Protein AF-A0A1V9X4F7-F1 (afdb_monomer)

Foldseek 3Di:
DDDDDDDDDDDDDDDDDDDPPDDDDDDDDPPDDDDPDPDPDPDDDDDDDDDDDDDPPDDPDCVVVVVVVPPDPDPDQADWDWDADQQQKIWTAHPVRDTQDIDHPPGGLDDDPDPLPQDDPVPRFGWGWDADSQQWIWIDRPPDIDTQDGQVRQCVHWRDDVVDIRHHHDDDDDWDADSNYRDTD

Structure (mmCIF, N/CA/C/O backbone):
data_AF-A0A1V9X4F7-F1
#
_entry.id   AF-A0A1V9X4F7-F1
#
loop_
_atom_site.group_PDB
_atom_site.id
_atom_site.type_symbol
_atom_site.label_atom_id
_atom_site.label_alt_id
_atom_site.label_comp_id
_atom_site.label_asym_id
_atom_site.label_entity_id
_atom_site.label_seq_id
_atom_site.pdbx_PDB_ins_code
_atom_site.Cartn_x
_atom_site.Cartn_y
_atom_site.Cartn_z
_atom_site.occupancy
_atom_site.B_iso_or_equiv
_atom_site.auth_seq_id
_atom_site.auth_comp_id
_atom_site.auth_asym_id
_atom_site.auth_atom_id
_atom_site.pdbx_PDB_model_num
ATOM 1 N N . MET A 1 1 ? 37.774 19.894 -75.675 1.00 35.19 1 MET A N 1
ATOM 2 C CA . MET A 1 1 ? 37.983 21.105 -74.857 1.00 35.19 1 MET A CA 1
ATOM 3 C C . MET A 1 1 ? 37.234 20.931 -73.545 1.00 35.19 1 MET A C 1
ATOM 5 O O . MET A 1 1 ? 36.228 20.233 -73.556 1.00 35.19 1 MET A O 1
ATOM 9 N N . PRO A 1 2 ? 37.823 21.415 -72.443 1.00 45.19 2 PRO A N 1
ATOM 10 C CA . PRO A 1 2 ? 37.664 20.925 -71.070 1.00 45.19 2 PRO A CA 1
ATOM 11 C C . PRO A 1 2 ? 36.417 21.565 -70.412 1.00 45.19 2 PRO A C 1
ATOM 13 O O . PRO A 1 2 ? 35.824 22.453 -71.007 1.00 45.19 2 PRO A O 1
ATOM 16 N N . SER A 1 3 ? 35.914 21.151 -69.248 1.00 42.03 3 SER A N 1
ATOM 17 C CA . SER A 1 3 ? 36.620 21.293 -67.975 1.00 42.03 3 SER A CA 1
ATOM 18 C C . SER A 1 3 ? 35.934 20.561 -66.814 1.00 42.03 3 SER A C 1
ATOM 20 O O . SER A 1 3 ? 34.725 20.676 -66.650 1.00 42.03 3 SER A O 1
ATOM 22 N N . SER A 1 4 ? 36.776 19.877 -66.021 1.00 49.09 4 SER A N 1
ATOM 23 C CA . SER A 1 4 ? 36.827 19.840 -64.542 1.00 49.09 4 SER A CA 1
ATOM 24 C C . SER A 1 4 ? 35.500 19.694 -63.786 1.00 49.09 4 SER A C 1
ATOM 26 O O . SER A 1 4 ? 34.656 20.574 -63.844 1.00 49.09 4 SER A O 1
ATOM 28 N N . GLY A 1 5 ? 35.275 18.681 -62.961 1.00 36.34 5 GLY A N 1
ATOM 29 C CA . GLY A 1 5 ? 36.208 18.002 -62.064 1.00 36.34 5 GLY A CA 1
ATOM 30 C C . GLY A 1 5 ? 35.504 17.855 -60.699 1.00 36.34 5 GLY A C 1
ATOM 31 O O . GLY A 1 5 ? 34.639 18.673 -60.391 1.00 36.34 5 GLY A O 1
ATOM 32 N N . PRO A 1 6 ? 35.796 16.804 -59.919 1.00 57.75 6 PRO A N 1
ATOM 33 C CA . PRO A 1 6 ? 35.017 16.391 -58.751 1.00 57.75 6 PRO A CA 1
ATOM 34 C C . PRO A 1 6 ? 35.552 17.004 -57.446 1.00 57.75 6 PRO A C 1
ATOM 36 O O . PRO A 1 6 ? 36.708 17.414 -57.384 1.00 57.75 6 PRO A O 1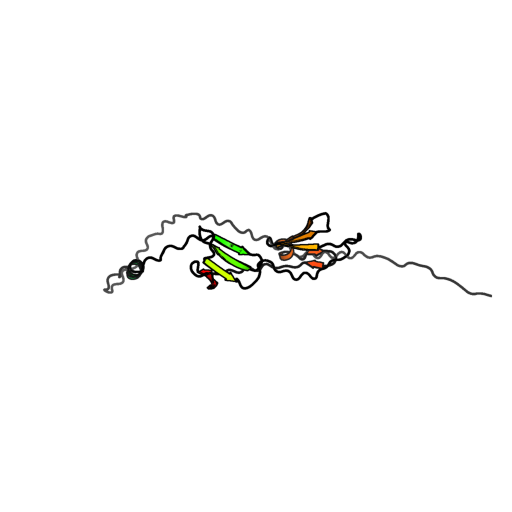
ATOM 39 N N . SER A 1 7 ? 34.769 16.954 -56.367 1.00 39.72 7 SER A N 1
ATOM 40 C CA . SER A 1 7 ? 35.314 17.046 -55.006 1.00 39.72 7 SER A CA 1
ATOM 41 C C . SER A 1 7 ? 34.598 16.074 -54.071 1.00 39.72 7 SER A C 1
ATOM 43 O O . SER A 1 7 ? 33.392 16.155 -53.847 1.00 39.72 7 SER A O 1
ATOM 45 N N . HIS A 1 8 ? 35.400 15.118 -53.614 1.00 41.00 8 HIS A N 1
ATOM 46 C CA . HIS A 1 8 ? 35.145 14.073 -52.631 1.00 41.00 8 HIS A CA 1
ATOM 47 C C . HIS A 1 8 ? 35.401 14.647 -51.203 1.00 41.00 8 HIS A C 1
ATOM 49 O O . HIS A 1 8 ? 35.270 15.857 -51.041 1.00 41.00 8 HIS A O 1
ATOM 55 N N . PRO A 1 9 ? 35.694 13.831 -50.177 1.00 48.72 9 PRO A N 1
ATOM 56 C CA . PRO A 1 9 ? 34.943 13.655 -48.936 1.00 48.72 9 PRO A CA 1
ATOM 57 C C . PRO A 1 9 ? 35.568 14.373 -47.714 1.00 48.72 9 PRO A C 1
ATOM 59 O O . PRO A 1 9 ? 36.563 15.075 -47.843 1.00 48.72 9 PRO A O 1
ATOM 62 N N . ASP A 1 10 ? 34.984 14.093 -46.544 1.00 36.12 10 ASP A N 1
ATOM 63 C CA . ASP A 1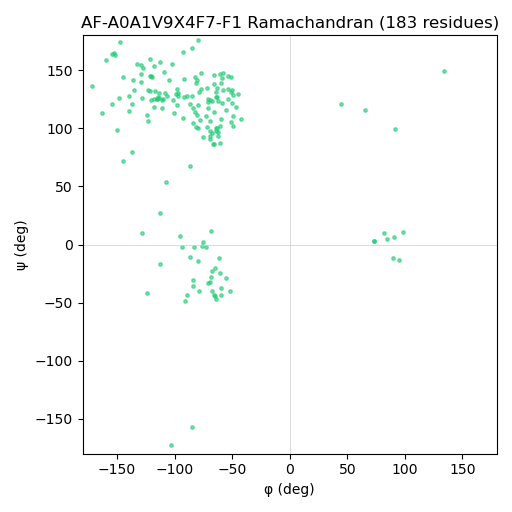 10 ? 35.544 14.216 -45.190 1.00 36.12 10 ASP A CA 1
ATOM 64 C C . ASP A 1 10 ? 35.894 15.615 -44.663 1.00 36.12 10 ASP A C 1
ATOM 66 O O . ASP A 1 10 ? 36.851 16.246 -45.086 1.00 36.12 10 ASP A O 1
ATOM 70 N N . ASP A 1 11 ? 35.184 16.017 -43.604 1.00 34.34 11 ASP A N 1
ATOM 71 C CA . ASP A 1 11 ? 35.812 16.749 -42.504 1.00 34.34 11 ASP A CA 1
ATOM 72 C C . ASP A 1 11 ? 35.080 16.465 -41.180 1.00 34.34 11 ASP A C 1
ATOM 74 O O . ASP A 1 11 ? 34.040 17.037 -40.850 1.00 34.34 11 ASP A O 1
ATOM 78 N N . VAL A 1 12 ? 35.656 15.534 -40.415 1.00 44.59 12 VAL A N 1
ATOM 79 C CA . VAL A 1 12 ? 35.668 15.565 -38.949 1.00 44.59 12 VAL A CA 1
ATOM 80 C C . VAL A 1 12 ? 37.115 15.858 -38.559 1.00 44.59 12 VAL A C 1
ATOM 82 O O . VAL A 1 12 ? 38.015 15.119 -38.954 1.00 44.59 12 VAL A O 1
ATOM 85 N N . PRO A 1 13 ? 37.348 16.903 -37.758 1.00 39.47 13 PRO A N 1
ATOM 86 C CA . PRO A 1 13 ? 37.976 16.702 -36.451 1.00 39.47 13 PRO A CA 1
ATOM 87 C C . PRO A 1 13 ? 37.222 17.530 -35.393 1.00 39.47 13 PRO A C 1
ATOM 89 O O . PRO A 1 13 ? 36.830 18.665 -35.621 1.00 39.47 13 PRO A O 1
ATOM 92 N N . GLY A 1 14 ? 36.863 16.992 -34.231 1.00 29.11 14 GLY A N 1
ATOM 93 C CA . GLY A 1 14 ? 37.803 16.517 -33.227 1.00 29.11 14 GLY A CA 1
ATOM 94 C C . GLY A 1 14 ? 38.110 17.662 -32.260 1.00 29.11 14 GLY A C 1
ATOM 95 O O . GLY A 1 14 ? 38.942 18.502 -32.567 1.00 29.11 14 GLY A O 1
ATOM 96 N N . ALA A 1 15 ? 37.465 17.683 -31.092 1.00 33.38 15 ALA A N 1
ATOM 97 C CA . ALA A 1 15 ? 38.010 18.328 -29.899 1.00 33.38 15 ALA A CA 1
ATOM 98 C C . ALA A 1 15 ? 37.273 17.839 -28.649 1.00 33.38 15 ALA A C 1
ATOM 100 O O . ALA A 1 15 ? 36.088 18.092 -28.442 1.00 33.38 15 ALA A O 1
ATOM 101 N N . PHE A 1 16 ? 38.032 17.119 -27.833 1.00 35.19 16 PHE A N 1
ATOM 102 C CA . PHE A 1 16 ? 37.765 16.851 -26.434 1.00 35.19 16 PHE A CA 1
ATOM 103 C C . PHE A 1 16 ? 37.476 18.158 -25.688 1.00 35.19 16 PHE A C 1
ATOM 105 O O . PHE A 1 16 ? 38.244 19.112 -25.776 1.00 35.19 16 PHE A O 1
ATOM 112 N N . GLY A 1 17 ? 36.394 18.159 -24.919 1.00 30.05 17 GLY A N 1
ATOM 113 C CA . GLY A 1 17 ? 36.066 19.186 -23.941 1.00 30.05 17 GLY A CA 1
ATOM 114 C C . GLY A 1 17 ? 35.559 18.500 -22.688 1.00 30.05 17 GLY A C 1
ATOM 115 O O . GLY A 1 17 ? 34.360 18.345 -22.490 1.00 30.05 17 GLY A O 1
ATOM 116 N N . SER A 1 18 ? 36.503 17.998 -21.902 1.00 39.00 18 SER A N 1
ATOM 117 C CA . SER A 1 18 ? 36.320 17.653 -20.501 1.00 39.00 18 SER A CA 1
ATOM 118 C C . SER A 1 18 ? 35.790 18.869 -19.746 1.00 39.00 18 SER A C 1
ATOM 120 O O . SER A 1 18 ? 36.506 19.857 -19.626 1.00 39.00 18 SER A O 1
ATOM 122 N N . ASP A 1 19 ? 34.580 18.775 -19.211 1.00 31.38 19 ASP A N 1
ATOM 123 C CA . ASP A 1 19 ? 34.175 19.586 -18.065 1.00 31.38 19 ASP A CA 1
ATOM 124 C C . ASP A 1 19 ? 33.245 18.744 -17.186 1.00 31.38 19 ASP A C 1
ATOM 126 O O . ASP A 1 19 ? 32.024 18.885 -17.136 1.00 31.38 19 ASP A O 1
ATOM 130 N N . VAL A 1 20 ? 33.880 17.776 -16.519 1.00 36.38 20 VAL A N 1
ATOM 131 C CA . VAL A 1 20 ? 33.402 17.251 -15.243 1.00 36.38 20 VAL A CA 1
ATOM 132 C C . VAL A 1 20 ? 33.624 18.384 -14.252 1.00 36.38 20 VAL A C 1
ATOM 134 O O . VAL A 1 20 ? 34.709 18.528 -13.696 1.00 36.38 20 VAL A O 1
ATOM 137 N N . GLN A 1 21 ? 32.622 19.243 -14.088 1.00 33.66 21 GLN A N 1
ATOM 138 C CA . GLN A 1 21 ? 32.609 20.148 -12.952 1.00 33.66 21 GLN A CA 1
ATOM 139 C C . GLN A 1 21 ? 32.111 19.366 -11.743 1.00 33.66 21 GLN A C 1
ATOM 141 O O . GLN A 1 21 ? 30.920 19.103 -11.575 1.00 33.66 21 GLN A O 1
ATOM 146 N N . ASP A 1 22 ? 33.100 18.961 -10.950 1.00 33.78 22 ASP A N 1
ATOM 147 C CA . ASP A 1 22 ? 32.999 18.521 -9.570 1.00 33.78 22 ASP A CA 1
ATOM 148 C C . ASP A 1 22 ? 32.050 19.435 -8.784 1.00 33.78 22 ASP A C 1
ATOM 150 O O . ASP A 1 22 ? 32.378 20.578 -8.456 1.00 33.78 22 ASP A O 1
ATOM 154 N N . LEU A 1 23 ? 30.866 18.920 -8.450 1.00 38.56 23 LEU A N 1
ATOM 155 C CA . LEU A 1 23 ? 30.045 19.504 -7.397 1.00 38.56 23 LEU A CA 1
ATOM 156 C C . LEU A 1 23 ? 30.386 18.802 -6.078 1.00 38.56 23 LEU A C 1
ATOM 158 O O . LEU A 1 23 ? 30.366 17.568 -6.022 1.00 38.56 23 LEU A O 1
ATOM 162 N N . PRO A 1 24 ? 30.721 19.559 -5.019 1.00 33.97 24 PRO A N 1
ATOM 163 C CA . PRO A 1 24 ? 31.234 18.991 -3.787 1.00 33.97 24 PRO A CA 1
ATOM 164 C C . PRO A 1 24 ? 30.191 18.099 -3.116 1.00 33.97 24 PRO A C 1
ATOM 166 O O . PRO A 1 24 ? 29.056 18.494 -2.849 1.00 33.97 24 PRO A O 1
ATOM 169 N N . PHE A 1 25 ? 30.645 16.881 -2.834 1.00 31.64 25 PHE A N 1
ATOM 170 C CA . PHE A 1 25 ? 30.014 15.872 -2.002 1.00 31.64 25 PHE A CA 1
ATOM 171 C C . PHE A 1 25 ? 29.635 16.501 -0.653 1.00 31.64 25 PHE A C 1
ATOM 173 O O . PHE A 1 25 ? 30.500 16.786 0.177 1.00 31.64 25 PHE A O 1
ATOM 180 N N . ALA A 1 26 ? 28.344 16.765 -0.448 1.00 33.59 26 ALA A N 1
ATOM 181 C CA . ALA A 1 26 ? 27.844 17.200 0.845 1.00 33.59 26 ALA A CA 1
ATOM 182 C C . ALA A 1 26 ? 27.912 16.019 1.820 1.00 33.59 26 ALA A C 1
ATOM 184 O O . ALA A 1 26 ? 27.392 14.930 1.576 1.00 33.59 26 ALA A O 1
ATOM 185 N N . GLU A 1 27 ? 28.629 16.273 2.901 1.00 32.03 27 GLU A N 1
ATOM 186 C CA . GLU A 1 27 ? 29.012 15.370 3.970 1.00 32.03 27 GLU A CA 1
ATOM 187 C C . GLU A 1 27 ? 27.827 14.579 4.547 1.00 32.03 27 GLU A C 1
ATOM 189 O O . GLU A 1 27 ? 26.767 15.121 4.873 1.00 32.03 27 GLU A O 1
ATOM 194 N N . ALA A 1 28 ? 28.033 13.270 4.698 1.00 30.17 28 ALA A N 1
ATOM 195 C CA . ALA A 1 28 ? 27.112 12.365 5.360 1.00 30.17 28 ALA A CA 1
ATOM 196 C C . ALA A 1 28 ? 26.891 12.812 6.811 1.00 30.17 28 ALA A C 1
ATOM 198 O O . ALA A 1 28 ? 27.753 12.638 7.675 1.00 30.17 28 ALA A O 1
ATOM 199 N N . THR A 1 29 ? 25.710 13.355 7.107 1.00 31.78 29 THR A N 1
ATOM 200 C CA . THR A 1 29 ? 25.319 13.620 8.490 1.00 31.78 29 THR A CA 1
ATOM 201 C C . THR A 1 29 ? 25.030 12.283 9.163 1.00 31.78 29 THR A C 1
ATOM 203 O O . THR A 1 29 ? 23.997 11.647 8.967 1.00 31.78 29 THR A O 1
ATOM 206 N N . LYS A 1 30 ? 26.015 11.836 9.937 1.00 31.80 30 LYS A N 1
ATOM 207 C CA . LYS A 1 30 ? 25.976 10.708 10.861 1.00 31.80 30 LYS A CA 1
ATOM 208 C C . LYS A 1 30 ? 24.730 10.818 11.748 1.00 31.80 30 LYS A C 1
ATOM 210 O O . LYS A 1 30 ? 24.718 11.599 12.696 1.00 31.80 30 LYS A O 1
ATOM 215 N N . TYR A 1 31 ? 23.687 10.039 11.457 1.00 30.22 31 TYR A N 1
ATOM 216 C CA . TYR A 1 31 ? 22.567 9.868 12.382 1.00 30.22 31 TYR A CA 1
ATOM 217 C C . TYR A 1 31 ? 23.092 9.075 13.582 1.00 30.22 31 TYR A C 1
ATOM 219 O O . TYR A 1 31 ? 23.296 7.861 13.529 1.00 30.22 31 TYR A O 1
ATOM 227 N N . GLY A 1 32 ? 23.438 9.812 14.635 1.00 31.55 32 GLY A N 1
ATOM 228 C CA . GLY A 1 32 ? 23.905 9.265 15.893 1.00 31.55 32 GLY A CA 1
ATOM 229 C C . GLY A 1 32 ? 22.820 8.401 16.519 1.00 31.55 32 GLY A C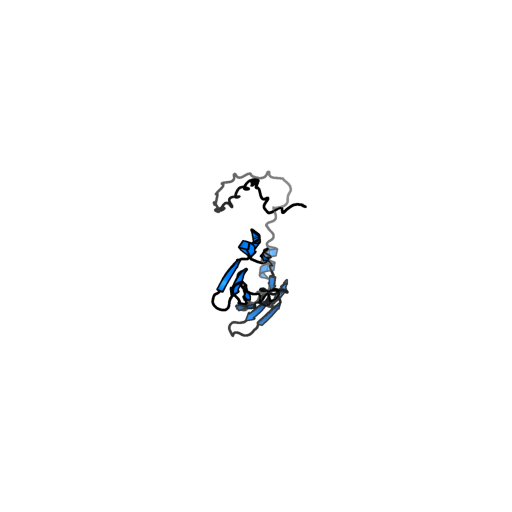 1
ATOM 230 O O . GLY A 1 32 ? 21.708 8.854 16.770 1.00 31.55 32 GLY A O 1
ATOM 231 N N . SER A 1 33 ? 23.173 7.147 16.783 1.00 34.50 33 SER A N 1
ATOM 232 C CA . SER A 1 33 ? 22.467 6.282 17.716 1.00 34.50 33 SER A CA 1
ATOM 233 C C . SER A 1 33 ? 22.519 6.925 19.103 1.00 34.50 33 SER A C 1
ATOM 235 O O . SER A 1 33 ? 23.551 6.883 19.776 1.00 34.50 33 SER A O 1
ATOM 237 N N . SER A 1 34 ? 21.429 7.563 19.525 1.00 33.34 34 SER A N 1
ATOM 238 C CA . SER A 1 34 ? 21.259 7.954 20.922 1.00 33.34 34 SER A CA 1
ATOM 239 C C . SER A 1 34 ? 20.919 6.706 21.730 1.00 33.34 34 SER A C 1
ATOM 241 O O . SER A 1 34 ? 19.761 6.317 21.870 1.00 33.34 34 SER A O 1
ATOM 243 N N . ARG A 1 35 ? 21.964 6.078 22.277 1.00 37.31 35 ARG A N 1
ATOM 244 C CA . ARG 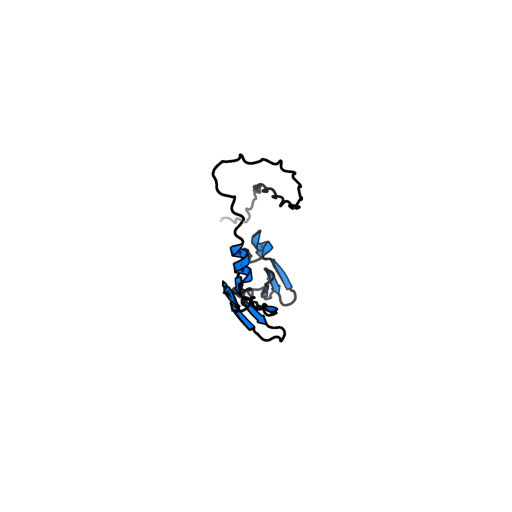A 1 35 ? 21.851 5.291 23.506 1.00 37.31 35 ARG A CA 1
ATOM 245 C C . ARG A 1 35 ? 21.222 6.186 24.576 1.00 37.31 35 ARG A C 1
ATOM 247 O O . ARG A 1 35 ? 21.720 7.276 24.840 1.00 37.31 35 ARG A O 1
ATOM 254 N N . MET A 1 36 ? 20.129 5.726 25.180 1.00 33.75 36 MET A N 1
ATOM 255 C CA . MET A 1 36 ? 19.651 6.274 26.447 1.00 33.75 36 MET A CA 1
ATOM 256 C C . MET A 1 36 ? 20.667 5.908 27.531 1.00 33.75 36 MET A C 1
ATOM 258 O O . MET A 1 36 ? 20.626 4.810 28.082 1.00 33.75 36 MET A O 1
ATOM 262 N N . ASP A 1 37 ? 21.584 6.827 27.817 1.00 36.19 37 ASP A N 1
ATOM 263 C CA . ASP A 1 37 ? 22.382 6.787 29.033 1.00 36.19 37 ASP A CA 1
ATOM 264 C C . ASP A 1 37 ? 21.533 7.354 30.180 1.00 36.19 37 ASP A C 1
ATOM 266 O O . ASP A 1 37 ? 21.207 8.542 30.225 1.00 36.19 37 ASP A O 1
ATOM 270 N N . LEU A 1 38 ? 21.147 6.484 31.115 1.00 40.22 38 LEU A N 1
ATOM 271 C CA . LEU A 1 38 ? 20.596 6.866 32.416 1.00 40.22 38 LEU A CA 1
ATOM 272 C C . LEU A 1 38 ? 21.701 7.552 33.230 1.00 40.22 38 LEU A C 1
ATOM 274 O O . LEU A 1 38 ? 22.413 6.920 34.009 1.00 40.22 38 LEU A O 1
ATOM 278 N N . GLN A 1 39 ? 21.857 8.861 33.049 1.00 35.41 39 GLN A N 1
ATOM 279 C CA . GLN A 1 39 ? 22.678 9.682 33.930 1.00 35.41 39 GLN A CA 1
ATOM 280 C C . GLN A 1 39 ? 21.881 10.047 35.183 1.00 35.41 39 GLN A C 1
ATOM 282 O O . GLN A 1 39 ? 21.046 10.947 35.197 1.00 35.41 39 GLN A O 1
ATOM 287 N N . SER A 1 40 ? 22.183 9.319 36.258 1.00 44.81 40 SER A N 1
ATOM 288 C CA . SER A 1 40 ? 21.900 9.708 37.636 1.00 44.81 40 SER A CA 1
ATOM 289 C C . SER A 1 40 ? 22.664 10.995 37.961 1.00 44.81 40 SER A C 1
ATOM 291 O O . SER A 1 40 ? 23.821 10.947 38.379 1.00 44.81 40 SER A O 1
ATOM 293 N N . SER A 1 41 ? 22.025 12.151 37.786 1.00 40.22 41 SER A N 1
ATOM 294 C CA . SER A 1 41 ? 22.497 13.407 38.358 1.00 40.22 41 SER A CA 1
ATOM 295 C C . SER A 1 41 ? 21.821 13.625 39.712 1.00 40.22 41 SER A C 1
ATOM 297 O O . SER A 1 41 ? 20.627 13.896 39.829 1.00 40.22 41 SER A O 1
ATOM 299 N N . ALA A 1 42 ? 22.618 13.480 40.770 1.00 47.12 42 ALA A N 1
ATOM 300 C CA . ALA A 1 42 ? 22.292 13.971 42.098 1.00 47.12 42 ALA A CA 1
ATOM 301 C C . ALA A 1 42 ? 22.244 15.509 42.040 1.00 47.12 42 ALA A C 1
ATOM 303 O O . ALA A 1 42 ? 23.246 16.190 42.250 1.00 47.12 42 ALA A O 1
ATOM 304 N N . GLY A 1 43 ? 21.081 16.048 41.671 1.00 34.47 43 GLY A N 1
ATOM 305 C CA . GLY A 1 43 ? 20.788 17.476 41.683 1.00 34.47 43 GLY A CA 1
ATOM 306 C C . GLY A 1 43 ? 20.658 17.972 43.118 1.00 34.47 43 GLY A C 1
ATOM 307 O O . GLY A 1 43 ? 19.893 17.421 43.912 1.00 34.47 43 GLY A O 1
ATOM 308 N N . SER A 1 44 ? 21.437 18.996 43.462 1.00 38.47 44 SER A N 1
ATOM 309 C CA . SER A 1 44 ? 21.450 19.599 44.788 1.00 38.47 44 SER A CA 1
ATOM 310 C C . SER A 1 44 ? 20.067 20.143 45.158 1.00 38.47 44 SER A C 1
ATOM 312 O O . SER A 1 44 ? 19.360 20.739 44.345 1.00 38.47 44 SER A O 1
ATOM 314 N N . ARG A 1 45 ? 19.670 19.932 46.418 1.00 38.91 45 ARG A N 1
ATOM 315 C CA . ARG A 1 45 ? 18.472 20.543 46.999 1.00 38.91 45 ARG A CA 1
ATOM 316 C C . ARG A 1 45 ? 18.647 22.060 47.013 1.00 38.91 45 ARG A C 1
ATOM 318 O O . ARG A 1 45 ? 19.276 22.597 47.920 1.00 38.91 45 ARG A O 1
ATOM 325 N N . GLN A 1 46 ? 18.055 22.748 46.047 1.00 44.06 46 GLN A N 1
ATOM 326 C CA . GLN A 1 46 ? 17.701 24.151 46.213 1.00 44.06 46 GLN A CA 1
ATOM 327 C C . GLN A 1 46 ? 16.352 24.201 46.932 1.00 44.06 46 GLN A C 1
ATOM 329 O O . GLN A 1 46 ? 15.310 23.875 46.369 1.00 44.06 46 GLN A O 1
ATOM 334 N N . THR A 1 47 ? 16.381 24.545 48.217 1.00 46.50 47 THR A N 1
ATOM 335 C CA . THR A 1 47 ? 15.180 24.915 48.969 1.00 46.50 47 THR A CA 1
ATOM 336 C C . THR A 1 47 ? 14.651 26.245 48.426 1.00 46.50 47 THR A C 1
ATOM 338 O O . THR A 1 47 ? 15.408 27.219 48.439 1.00 46.50 47 THR A O 1
ATOM 341 N N . PRO A 1 48 ? 13.391 26.331 47.965 1.00 45.19 48 PRO A N 1
ATOM 342 C CA . PRO A 1 48 ? 12.799 27.615 47.617 1.00 45.19 48 PRO A CA 1
ATOM 343 C C . PRO A 1 48 ? 12.650 28.484 48.880 1.00 45.19 48 PRO A C 1
ATOM 345 O O . PRO A 1 48 ? 12.408 27.945 49.966 1.00 45.19 48 PRO A O 1
ATOM 348 N N . PRO A 1 49 ? 12.805 29.817 48.776 1.00 40.97 49 PRO A N 1
ATOM 349 C CA . PRO A 1 49 ? 12.617 30.708 49.911 1.00 40.97 49 PRO A CA 1
ATOM 350 C C . PRO A 1 49 ? 11.164 30.646 50.395 1.00 40.97 49 PRO A C 1
ATOM 352 O O . PRO A 1 49 ? 10.225 30.688 49.601 1.00 40.97 49 PRO A O 1
ATOM 355 N N . LEU A 1 50 ? 10.994 30.546 51.715 1.00 47.06 50 LEU A N 1
ATOM 356 C CA . LEU A 1 50 ? 9.702 30.596 52.397 1.00 47.06 50 LEU A CA 1
ATOM 357 C C . LEU A 1 50 ? 9.050 31.965 52.159 1.00 47.06 50 LEU A C 1
ATOM 359 O O . LEU A 1 50 ? 9.340 32.935 52.859 1.00 47.06 50 LEU A O 1
ATOM 363 N N . SER A 1 51 ? 8.159 32.050 51.172 1.00 49.12 51 SER A N 1
ATOM 364 C CA . SER A 1 51 ? 7.246 33.178 51.034 1.00 49.12 51 SER A CA 1
ATOM 365 C C . SER A 1 51 ? 6.106 33.015 52.039 1.00 49.12 51 SER A C 1
ATOM 367 O O . SER A 1 51 ? 5.226 32.168 51.878 1.00 49.12 51 SER A O 1
ATOM 369 N N . ASN A 1 52 ? 6.135 33.836 53.087 1.00 50.69 52 ASN A N 1
ATOM 370 C CA . ASN A 1 52 ? 5.023 34.028 54.009 1.00 50.69 52 ASN A CA 1
ATOM 371 C C . ASN A 1 52 ? 3.828 34.647 53.270 1.00 50.69 52 ASN A C 1
ATOM 373 O O . ASN A 1 52 ? 3.754 35.857 53.080 1.00 50.69 52 ASN A O 1
ATOM 377 N N . SER A 1 53 ? 2.862 33.810 52.911 1.00 50.84 53 SER A N 1
ATOM 378 C CA . SER A 1 53 ? 1.460 34.195 52.760 1.00 50.84 53 SER A CA 1
ATOM 379 C C . SER A 1 53 ? 0.624 32.939 52.971 1.00 50.84 53 SER A C 1
ATOM 381 O O . SER A 1 53 ? 0.846 31.928 52.308 1.00 50.84 53 SER A O 1
ATOM 383 N N . GLY A 1 54 ? -0.267 32.981 53.959 1.00 54.72 54 GLY A N 1
ATOM 384 C CA . GLY A 1 54 ? -1.029 31.835 54.437 1.00 54.72 54 GLY A CA 1
ATOM 385 C C . GLY A 1 54 ? -1.978 31.271 53.384 1.00 54.72 54 GLY A C 1
ATOM 386 O O . GLY A 1 54 ? -3.103 31.732 53.248 1.00 54.72 54 GLY A O 1
ATOM 387 N N . ALA A 1 55 ? -1.535 30.225 52.700 1.00 57.56 55 ALA A N 1
ATOM 388 C CA . ALA A 1 55 ? -2.385 29.189 52.140 1.00 57.56 55 ALA A CA 1
ATOM 389 C C . ALA A 1 55 ? -1.570 27.887 52.170 1.00 57.56 55 ALA A C 1
ATOM 391 O O . ALA A 1 55 ? -0.433 27.885 51.689 1.00 57.56 55 ALA A O 1
ATOM 392 N N . PRO A 1 56 ? -2.075 26.791 52.766 1.00 60.22 56 PRO A N 1
ATOM 393 C CA . PRO A 1 56 ? -1.387 25.511 52.671 1.00 60.22 56 PRO A CA 1
ATOM 394 C C . PRO A 1 56 ? -1.237 25.158 51.189 1.00 60.22 56 PRO A C 1
ATOM 396 O O . PRO A 1 56 ? -2.199 25.291 50.430 1.00 60.22 56 PRO A O 1
ATOM 399 N N . ALA A 1 57 ? -0.035 24.741 50.780 1.00 67.62 5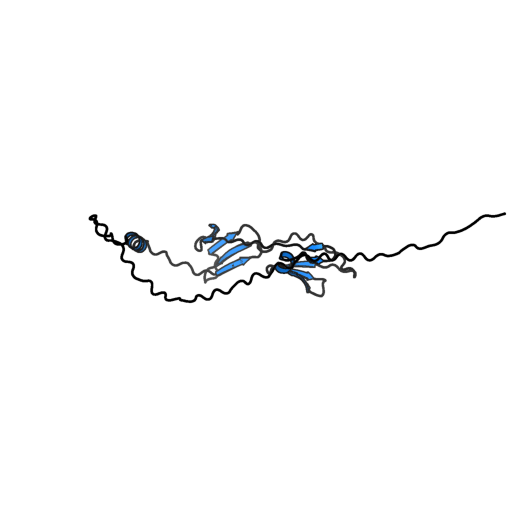7 ALA A N 1
ATOM 400 C CA . ALA A 1 57 ? 0.219 24.238 49.436 1.00 67.62 57 ALA A CA 1
ATOM 401 C C . ALA A 1 57 ? -0.846 23.182 49.106 1.00 67.62 57 ALA A C 1
ATOM 403 O O . ALA A 1 57 ? -0.894 22.127 49.742 1.00 67.62 57 ALA A O 1
ATOM 404 N N . GLN A 1 58 ? -1.756 23.505 48.184 1.00 68.62 58 GLN A N 1
ATOM 405 C CA . GLN A 1 58 ? -2.818 22.584 47.805 1.00 68.62 58 GLN A CA 1
ATOM 406 C C . GLN A 1 58 ? -2.178 21.352 47.174 1.00 68.62 58 GLN A C 1
ATOM 408 O O . GLN A 1 58 ? -1.353 21.451 46.264 1.00 68.62 58 GLN A O 1
ATOM 413 N N . LEU A 1 59 ? -2.547 20.188 47.708 1.00 70.38 59 LEU A N 1
ATOM 414 C CA . LEU A 1 59 ? -2.171 18.904 47.140 1.00 70.38 59 LEU A CA 1
ATOM 415 C C . LEU A 1 59 ? -2.679 18.830 45.689 1.00 70.38 59 LEU A C 1
ATOM 417 O O . LEU A 1 59 ? -3.734 19.400 45.395 1.00 70.38 59 LEU A O 1
ATOM 421 N N . PRO A 1 60 ? -1.962 18.132 44.792 1.00 72.00 60 PRO A N 1
ATOM 422 C CA . PRO A 1 60 ? -2.426 17.900 43.431 1.00 72.00 60 PRO A CA 1
ATOM 423 C C . PRO A 1 60 ? -3.865 17.374 43.436 1.00 72.00 60 PRO A C 1
ATOM 425 O O . PRO A 1 60 ? -4.176 16.419 44.150 1.00 72.00 60 PRO A O 1
ATOM 428 N N . ASP A 1 61 ? -4.743 18.008 42.659 1.00 75.00 61 ASP A N 1
ATOM 429 C CA . ASP A 1 61 ? -6.147 17.618 42.590 1.00 75.00 61 ASP A CA 1
ATOM 430 C C . ASP A 1 61 ? -6.294 16.258 41.884 1.00 75.00 61 ASP A C 1
ATOM 432 O O . ASP A 1 61 ? -6.160 16.131 40.663 1.00 75.00 61 ASP A O 1
ATOM 436 N N . CYS A 1 62 ? -6.589 15.223 42.672 1.00 71.62 62 CYS A N 1
ATOM 437 C CA . CYS A 1 62 ? -6.862 13.869 42.195 1.00 71.62 62 CYS A CA 1
ATOM 438 C C . CYS A 1 62 ? -8.253 13.714 41.552 1.00 71.62 62 CYS A C 1
ATOM 440 O O . CYS A 1 62 ? -8.589 12.608 41.117 1.00 71.62 62 CYS A O 1
ATOM 442 N N . SER A 1 63 ? -9.055 14.782 41.429 1.00 77.44 63 SER A N 1
ATOM 443 C CA . SER A 1 63 ? -10.390 14.735 40.815 1.00 77.44 63 SER A CA 1
ATOM 444 C C . SER A 1 63 ? -10.376 14.163 39.395 1.00 77.44 63 SER A C 1
ATOM 446 O O . SER A 1 63 ? -11.338 13.517 38.979 1.00 77.44 63 SER A O 1
ATOM 448 N N . THR A 1 64 ? -9.269 14.315 38.662 1.00 75.88 64 THR A N 1
ATOM 449 C CA . THR A 1 64 ? -9.084 13.696 37.342 1.00 75.88 64 THR A CA 1
ATOM 450 C C . THR A 1 64 ? -9.024 12.169 37.436 1.00 75.88 64 THR A C 1
ATOM 452 O O . THR A 1 64 ? -9.688 11.484 36.661 1.00 75.88 64 THR A O 1
ATOM 455 N N . ILE A 1 65 ? -8.305 11.614 38.416 1.00 75.81 65 ILE A N 1
ATOM 456 C CA . ILE A 1 65 ? -8.211 10.159 38.629 1.00 75.81 65 ILE A CA 1
ATOM 457 C C . ILE A 1 65 ? -9.562 9.599 39.083 1.00 75.81 65 ILE A C 1
ATOM 459 O O . ILE A 1 65 ? -9.990 8.549 38.604 1.00 75.81 65 ILE A O 1
ATOM 463 N N . ASP A 1 66 ? -10.275 10.315 39.951 1.00 78.94 66 ASP A N 1
ATOM 464 C CA . ASP A 1 66 ? -11.602 9.890 40.399 1.00 78.94 66 ASP A CA 1
ATOM 465 C C . ASP A 1 66 ? -12.651 9.975 39.286 1.00 78.94 66 ASP A C 1
ATOM 467 O O . ASP A 1 66 ? -13.547 9.131 39.224 1.00 78.94 66 ASP A O 1
ATOM 471 N N . ARG A 1 67 ? -12.524 10.932 38.357 1.00 77.94 67 ARG A N 1
ATOM 472 C CA . ARG A 1 67 ? -13.326 10.955 37.125 1.00 77.94 67 ARG A CA 1
ATOM 473 C C . ARG A 1 67 ? -13.020 9.748 36.250 1.00 77.94 67 ARG A C 1
ATOM 475 O O . ARG A 1 67 ? -13.961 9.080 35.839 1.00 77.94 67 ARG A O 1
ATOM 482 N N . LEU A 1 68 ? -11.744 9.422 36.031 1.00 75.25 68 LEU A N 1
ATOM 483 C CA . LEU A 1 68 ? -11.336 8.251 35.246 1.00 75.25 68 LEU A CA 1
ATOM 484 C C . LEU A 1 68 ? -11.855 6.937 35.850 1.00 75.25 68 LEU A C 1
ATOM 486 O O . LEU A 1 68 ? -12.301 6.067 35.112 1.00 75.25 68 LEU A O 1
ATOM 490 N N . ARG A 1 69 ? -11.880 6.812 37.183 1.00 74.00 69 ARG A N 1
ATOM 491 C CA . ARG A 1 69 ? -12.447 5.644 37.887 1.00 74.00 69 ARG A CA 1
ATOM 492 C C . ARG A 1 69 ? -13.966 5.521 37.766 1.00 74.00 69 ARG A C 1
ATOM 494 O O . ARG A 1 69 ? -14.492 4.419 37.879 1.00 74.00 69 ARG A O 1
ATOM 501 N N . ARG A 1 70 ? -14.674 6.640 37.590 1.00 78.44 70 ARG A N 1
ATOM 502 C CA . ARG A 1 70 ? -16.138 6.673 37.416 1.00 78.44 70 ARG A CA 1
ATOM 503 C C . ARG A 1 70 ? -16.568 6.491 35.965 1.00 78.44 70 ARG A C 1
ATOM 505 O O . ARG A 1 70 ? -17.761 6.316 35.719 1.00 78.44 70 ARG A O 1
ATOM 512 N N . LEU A 1 71 ? -15.637 6.543 35.012 1.00 77.69 71 LEU A N 1
ATOM 513 C CA . LEU A 1 71 ? -15.952 6.202 33.633 1.00 77.69 71 LEU A CA 1
ATOM 514 C C . LEU A 1 71 ? -16.351 4.729 33.576 1.00 77.69 71 LEU A C 1
ATOM 516 O O . LEU A 1 71 ? -15.682 3.857 34.129 1.00 77.69 71 LEU A O 1
ATOM 520 N N . LYS A 1 72 ? -17.480 4.466 32.915 1.00 76.69 72 LYS A N 1
ATOM 521 C CA . LYS A 1 72 ? -17.948 3.108 32.651 1.00 76.69 72 LYS A CA 1
ATOM 522 C C . LYS A 1 72 ? -16.811 2.348 31.954 1.00 76.69 72 LYS A C 1
ATOM 524 O O . LYS A 1 72 ? -16.229 2.923 31.029 1.00 76.69 72 LYS A O 1
ATOM 529 N N . PRO A 1 73 ? -16.486 1.108 32.372 1.00 72.88 73 PRO A N 1
ATOM 530 C CA . PRO A 1 73 ? -15.466 0.322 31.701 1.00 72.88 73 PRO A CA 1
ATOM 531 C C . PRO A 1 73 ? -15.756 0.313 30.205 1.00 72.88 73 PRO A C 1
ATOM 533 O O . PRO A 1 73 ? -16.859 -0.043 29.785 1.00 72.88 73 PRO A O 1
ATOM 536 N N . VAL A 1 74 ? -14.789 0.781 29.418 1.00 73.81 74 VAL A N 1
ATOM 537 C CA . VAL A 1 74 ? -14.846 0.646 27.967 1.00 73.81 74 VAL A CA 1
ATOM 538 C C . VAL A 1 74 ? -14.941 -0.850 27.711 1.00 73.81 74 VAL A C 1
ATOM 540 O O . VAL A 1 74 ? -14.092 -1.599 28.195 1.00 73.81 74 VAL A O 1
ATOM 543 N N . GLU A 1 75 ? -15.998 -1.291 27.024 1.00 77.00 75 GLU A N 1
ATOM 544 C CA . GLU A 1 75 ? -16.110 -2.702 26.657 1.00 77.00 75 GLU A CA 1
ATOM 545 C C . GLU A 1 75 ? -14.811 -3.143 25.985 1.00 77.00 75 GLU A C 1
ATOM 547 O O . GLU A 1 75 ? -14.196 -2.337 25.287 1.00 77.00 75 GLU A O 1
ATOM 552 N N . PRO A 1 76 ? -14.339 -4.377 26.179 1.00 78.88 76 PRO A N 1
ATOM 553 C CA . PRO A 1 76 ? -13.127 -4.823 25.511 1.00 78.88 76 PRO A CA 1
ATOM 554 C C . PRO A 1 76 ? -13.248 -4.604 23.996 1.00 78.88 76 PRO A C 1
ATOM 556 O O . PRO A 1 76 ? -14.340 -4.630 23.415 1.00 78.88 76 PRO A O 1
ATOM 559 N N . LEU A 1 77 ? -12.130 -4.264 23.358 1.00 78.19 77 LEU A N 1
ATOM 560 C CA . LEU A 1 77 ? -12.110 -4.200 21.904 1.00 78.19 77 LEU A CA 1
ATOM 561 C C . LEU A 1 77 ? -12.318 -5.619 21.363 1.00 78.19 77 LEU A C 1
ATOM 563 O O . LEU A 1 77 ? -11.753 -6.556 21.931 1.00 78.19 77 LEU A O 1
ATOM 567 N N . PRO A 1 78 ? -13.130 -5.789 20.308 1.00 80.81 78 PRO A N 1
ATOM 568 C CA . PRO A 1 78 ? -13.233 -7.080 19.652 1.00 80.81 78 PRO A CA 1
ATOM 569 C C . PRO A 1 78 ? -11.851 -7.499 19.140 1.00 80.81 78 PRO A C 1
ATOM 571 O O . PRO A 1 78 ? -11.062 -6.662 18.694 1.00 80.81 78 PRO A O 1
ATOM 574 N N . GLU A 1 79 ? -11.560 -8.794 19.211 1.00 91.44 79 GLU A N 1
ATOM 575 C CA . GLU A 1 79 ? -10.392 -9.363 18.548 1.00 91.44 79 GLU A CA 1
ATOM 576 C C . GLU A 1 79 ? -10.652 -9.350 17.039 1.00 91.44 79 GLU A C 1
ATOM 578 O O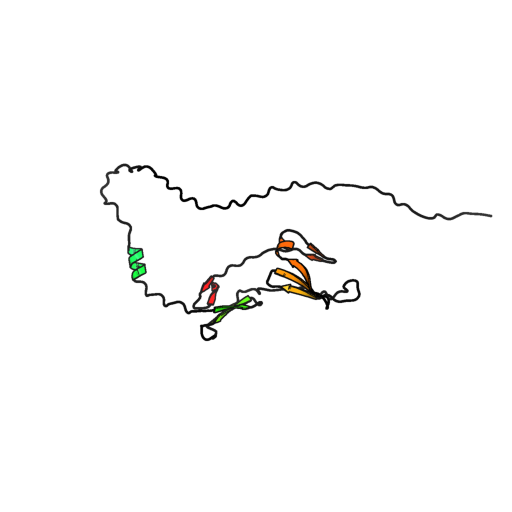 . GLU A 1 79 ? -11.619 -9.947 16.560 1.00 91.44 79 GLU A O 1
ATOM 583 N N . LEU A 1 80 ? -9.826 -8.602 16.308 1.00 95.12 80 LEU A N 1
ATOM 584 C CA . LEU A 1 80 ? -10.000 -8.356 14.882 1.00 95.12 80 LEU A CA 1
ATOM 585 C C . LEU A 1 80 ? -8.710 -8.662 14.129 1.00 95.12 80 LEU A C 1
ATOM 587 O O . LEU A 1 80 ? -7.624 -8.264 14.550 1.00 95.12 80 LEU A O 1
ATOM 591 N N . VAL A 1 81 ? -8.853 -9.278 12.959 1.00 96.31 81 VAL A N 1
ATOM 592 C CA . VAL A 1 81 ? -7.802 -9.332 11.941 1.00 96.31 81 VAL A CA 1
ATOM 593 C C . VAL A 1 81 ? -8.098 -8.261 10.901 1.00 96.31 81 VAL A C 1
ATOM 595 O O . VAL A 1 81 ? -9.214 -8.173 10.385 1.00 96.31 81 VAL A O 1
ATOM 598 N N . LEU A 1 82 ? -7.096 -7.440 10.596 1.00 96.06 82 LEU A N 1
ATOM 599 C CA . LEU A 1 82 ? -7.186 -6.422 9.556 1.00 96.06 82 LEU A CA 1
ATOM 600 C C . LEU A 1 82 ? -6.584 -6.953 8.258 1.00 96.06 82 LEU A C 1
ATOM 602 O O . LEU A 1 82 ? -5.458 -7.447 8.241 1.00 96.06 82 LEU A O 1
ATOM 606 N N . VAL A 1 83 ? -7.332 -6.813 7.171 1.00 95.81 83 VAL A N 1
ATOM 607 C CA . VAL A 1 83 ? -6.917 -7.193 5.821 1.00 95.81 83 VAL A CA 1
ATOM 608 C C . VAL A 1 83 ? -6.964 -5.953 4.943 1.00 95.81 83 VAL A C 1
ATOM 610 O O . VAL A 1 83 ? -8.006 -5.306 4.852 1.00 95.81 83 VAL A O 1
ATOM 613 N N . SER A 1 84 ? -5.851 -5.624 4.293 1.00 93.50 84 SER A N 1
ATOM 614 C CA . SER A 1 84 ? -5.788 -4.573 3.279 1.00 93.50 84 SER A CA 1
ATOM 615 C C . SER A 1 84 ? -5.709 -5.175 1.881 1.00 93.50 84 SER A C 1
ATOM 617 O O . SER A 1 84 ? -5.052 -6.192 1.653 1.00 93.50 84 SER A O 1
ATOM 619 N N . THR A 1 85 ? -6.386 -4.542 0.932 1.00 92.12 85 THR A N 1
ATOM 620 C CA . THR A 1 85 ? -6.394 -4.938 -0.478 1.00 92.12 85 THR A CA 1
ATOM 621 C C . THR A 1 85 ? -5.699 -3.882 -1.339 1.00 92.12 85 THR A C 1
ATOM 623 O O . THR A 1 85 ? -5.559 -2.722 -0.950 1.00 92.12 85 THR A O 1
ATOM 626 N N . ALA A 1 86 ? -5.213 -4.282 -2.521 1.00 91.25 86 ALA A N 1
ATOM 627 C CA . ALA A 1 86 ? -4.418 -3.412 -3.400 1.00 91.25 86 ALA A CA 1
ATOM 628 C C . ALA A 1 86 ? -5.172 -2.150 -3.869 1.00 91.25 86 ALA A C 1
ATOM 630 O O . ALA A 1 86 ? -4.555 -1.131 -4.178 1.00 91.25 86 ALA A O 1
ATOM 631 N N . ASP A 1 87 ? -6.502 -2.206 -3.879 1.00 91.12 87 ASP A N 1
ATOM 632 C CA . ASP A 1 87 ? -7.406 -1.096 -4.182 1.00 91.12 87 ASP A CA 1
ATOM 633 C C . ASP A 1 87 ? -7.556 -0.081 -3.033 1.00 91.12 87 ASP A C 1
ATOM 635 O O . ASP A 1 87 ? -8.223 0.932 -3.213 1.00 91.12 87 ASP A O 1
ATOM 639 N N . GLY A 1 88 ? -6.900 -0.291 -1.885 1.00 93.19 88 GLY A N 1
ATOM 640 C CA . GLY A 1 88 ? -6.915 0.655 -0.765 1.00 93.19 88 GLY A CA 1
ATOM 641 C C . GLY A 1 88 ? -8.031 0.427 0.251 1.00 93.19 88 GLY A C 1
ATOM 642 O O . GLY A 1 88 ? -8.167 1.231 1.176 1.00 93.19 88 GLY A O 1
ATOM 643 N N . GLN A 1 89 ? -8.811 -0.649 0.133 1.00 95.69 89 GLN A N 1
ATOM 644 C CA . GLN A 1 89 ? -9.792 -1.008 1.153 1.00 95.69 89 GLN A CA 1
ATOM 645 C C . GLN A 1 89 ? -9.127 -1.728 2.336 1.00 95.69 89 GLN A C 1
ATOM 647 O O . GLN A 1 89 ? -8.239 -2.565 2.171 1.00 95.69 89 GLN A O 1
ATOM 652 N N . VAL A 1 90 ? -9.591 -1.420 3.547 1.00 96.75 90 VAL A N 1
ATOM 653 C CA . VAL A 1 90 ? -9.257 -2.135 4.782 1.00 96.75 90 VAL A CA 1
ATOM 654 C C . VAL A 1 90 ? -10.520 -2.806 5.310 1.00 96.75 90 VAL A C 1
ATOM 656 O O . VAL A 1 90 ? -11.554 -2.163 5.481 1.00 96.75 90 VAL A O 1
ATOM 659 N N . THR A 1 91 ? -10.442 -4.107 5.566 1.00 97.25 91 THR A N 1
ATOM 660 C CA . THR A 1 91 ? -11.531 -4.924 6.107 1.00 97.25 91 THR A CA 1
ATOM 661 C C . THR A 1 91 ? -11.124 -5.482 7.461 1.00 97.25 91 THR A C 1
ATOM 663 O O . THR A 1 91 ? -10.046 -6.062 7.582 1.00 97.25 91 THR A O 1
ATOM 666 N N . ALA A 1 92 ? -11.997 -5.363 8.459 1.00 97.12 92 ALA A N 1
ATOM 667 C CA . ALA A 1 92 ? -11.849 -6.089 9.712 1.00 97.12 92 ALA A CA 1
ATOM 668 C C . ALA A 1 92 ? -12.712 -7.345 9.716 1.00 97.12 92 ALA A C 1
ATOM 670 O O . ALA A 1 92 ? -13.904 -7.293 9.391 1.00 97.12 92 ALA A O 1
ATOM 671 N N . VAL A 1 93 ? -12.115 -8.456 10.133 1.00 97.00 93 VAL A N 1
ATOM 672 C CA . VAL A 1 93 ? -12.807 -9.727 10.350 1.00 97.00 93 VAL A CA 1
ATOM 673 C C . VAL A 1 93 ? -12.665 -10.174 11.800 1.00 97.00 93 VAL A C 1
ATOM 675 O O . VAL A 1 93 ? -11.629 -9.939 12.421 1.00 97.00 93 VAL A O 1
ATOM 678 N N . ASP A 1 94 ? -13.711 -10.793 12.342 1.00 94.81 94 ASP A N 1
ATOM 679 C CA . ASP A 1 94 ? -13.683 -11.393 13.678 1.00 94.81 94 ASP A CA 1
ATOM 680 C C . ASP A 1 94 ? -13.006 -12.777 13.673 1.00 94.81 94 ASP A C 1
ATOM 682 O O . ASP A 1 94 ? -12.658 -13.321 12.621 1.00 94.81 94 ASP A O 1
ATOM 686 N N . GLY A 1 95 ? -12.849 -13.381 14.854 1.00 93.50 95 GLY A N 1
ATOM 687 C CA . GLY A 1 95 ? -12.252 -14.715 15.008 1.00 93.50 95 GLY A CA 1
ATOM 688 C C . GLY A 1 95 ? -13.009 -15.857 14.309 1.00 93.50 95 GLY A C 1
ATOM 689 O O . GLY A 1 95 ? -12.467 -16.950 14.174 1.00 93.50 95 GLY A O 1
ATOM 690 N N . SER A 1 96 ? -14.239 -15.625 13.836 1.00 94.75 96 SER A N 1
ATOM 691 C CA . SER A 1 96 ? -14.999 -16.575 13.011 1.00 94.75 96 SER A CA 1
ATOM 692 C C . SER A 1 96 ? -14.833 -16.338 11.503 1.00 94.75 96 SER A C 1
ATOM 694 O O . SER A 1 96 ? -15.391 -17.080 10.695 1.00 94.75 96 SER A O 1
ATOM 696 N N . GLY A 1 97 ? -14.073 -15.309 11.112 1.00 94.06 97 GLY A N 1
ATOM 697 C CA . GLY A 1 97 ? -13.875 -14.894 9.725 1.00 94.06 97 GLY A CA 1
ATOM 698 C C . GLY A 1 97 ? -15.007 -14.028 9.169 1.00 94.06 97 GLY A C 1
ATOM 699 O O . GLY A 1 97 ? -15.048 -13.771 7.963 1.00 94.06 97 GLY A O 1
ATOM 700 N N . ARG A 1 98 ? -15.945 -13.568 10.006 1.00 96.25 98 ARG A N 1
ATOM 701 C CA . ARG A 1 98 ? -17.027 -12.685 9.557 1.00 96.25 98 ARG A CA 1
ATOM 702 C C . ARG A 1 98 ? -16.530 -11.254 9.480 1.00 96.25 98 ARG A C 1
ATOM 704 O O . ARG A 1 98 ? -15.841 -10.769 10.369 1.00 96.25 98 ARG A O 1
ATOM 711 N N . VAL A 1 99 ? -16.940 -10.558 8.427 1.00 96.81 99 VAL A N 1
ATOM 712 C CA . VAL A 1 99 ? -16.635 -9.137 8.256 1.00 96.81 99 VAL A CA 1
ATOM 713 C C . VAL A 1 99 ? -17.408 -8.314 9.279 1.00 96.81 99 VAL A C 1
ATOM 715 O O . VAL A 1 99 ? -18.637 -8.376 9.320 1.00 96.81 99 VAL A O 1
ATOM 718 N N . VAL A 1 100 ? -16.677 -7.526 10.063 1.00 96.50 100 VAL A N 1
ATOM 719 C CA . VAL A 1 100 ? -17.228 -6.600 11.059 1.00 96.50 100 VAL A CA 1
ATOM 720 C C . VAL A 1 100 ? -17.452 -5.228 10.433 1.00 96.50 100 VAL A C 1
ATOM 722 O O . VAL A 1 100 ? -18.537 -4.663 10.546 1.00 96.50 100 VAL A O 1
ATOM 725 N N . TRP A 1 101 ? -16.448 -4.710 9.724 1.00 96.56 101 TRP A N 1
ATOM 726 C CA . TRP A 1 101 ? -16.533 -3.445 8.996 1.00 96.56 101 TRP A CA 1
ATOM 727 C C . TRP A 1 101 ? -15.575 -3.414 7.801 1.00 96.56 101 TRP A C 1
ATOM 729 O O . TRP A 1 101 ? -14.659 -4.234 7.684 1.00 96.56 101 TRP A O 1
ATOM 739 N N . ARG A 1 102 ? -15.810 -2.452 6.902 1.00 97.25 102 ARG A N 1
ATOM 740 C CA . ARG A 1 102 ? -14.965 -2.134 5.746 1.00 97.25 102 ARG A CA 1
ATOM 741 C C . ARG A 1 102 ? -14.810 -0.631 5.612 1.00 97.25 102 ARG A C 1
ATOM 743 O O . ARG A 1 102 ? -15.786 0.097 5.776 1.00 97.25 102 ARG A O 1
ATOM 750 N N . THR A 1 103 ? -13.614 -0.208 5.232 1.00 96.94 103 THR A N 1
ATOM 751 C CA . THR A 1 103 ? -13.249 1.202 5.137 1.00 96.94 103 THR A CA 1
ATOM 752 C C . THR A 1 103 ? -12.407 1.438 3.897 1.00 96.94 103 THR A C 1
ATOM 754 O O . THR A 1 103 ? -11.405 0.759 3.685 1.00 96.94 103 THR A O 1
ATOM 757 N N . ASP A 1 104 ? -12.805 2.411 3.084 1.00 94.88 104 ASP A N 1
ATOM 758 C CA . ASP A 1 104 ? -11.995 2.912 1.976 1.00 94.88 104 ASP A CA 1
ATOM 759 C C . ASP A 1 104 ? -11.025 3.983 2.497 1.00 94.88 104 ASP A C 1
ATOM 761 O O . ASP A 1 104 ? -11.435 4.932 3.168 1.00 94.88 104 ASP A O 1
ATOM 765 N N . THR A 1 105 ? -9.732 3.830 2.209 1.00 93.12 105 THR A N 1
ATOM 766 C CA . THR A 1 105 ? -8.686 4.785 2.612 1.00 93.12 105 THR A CA 1
ATOM 767 C C . THR A 1 105 ? -8.555 5.982 1.660 1.00 93.12 105 THR A C 1
ATOM 769 O O . THR A 1 105 ? -7.766 6.905 1.909 1.00 93.12 105 THR A O 1
ATOM 772 N N . GLY A 1 106 ? -9.347 6.001 0.586 1.00 91.19 106 GLY A N 1
ATOM 773 C CA . GLY A 1 106 ? -9.512 7.088 -0.375 1.00 91.19 106 GLY A CA 1
ATOM 774 C C . GLY A 1 106 ? -8.551 7.050 -1.564 1.00 91.19 106 GLY A C 1
ATOM 775 O O . GLY A 1 106 ? -8.745 7.810 -2.512 1.00 91.19 106 GLY A O 1
ATOM 776 N N . ARG A 1 107 ? -7.510 6.208 -1.538 1.00 89.56 107 ARG A N 1
ATOM 777 C CA . ARG A 1 107 ? -6.612 5.966 -2.680 1.00 89.56 107 ARG A CA 1
ATOM 778 C C . ARG A 1 107 ? -6.155 4.502 -2.698 1.00 89.56 107 ARG A C 1
ATOM 780 O O . ARG A 1 107 ? -5.878 3.967 -1.626 1.00 89.56 107 ARG A O 1
ATOM 787 N N . PRO A 1 108 ? -5.996 3.884 -3.882 1.00 90.06 108 PRO A N 1
ATOM 788 C CA . PRO A 1 108 ? -5.413 2.553 -3.990 1.00 90.06 108 PRO A CA 1
ATOM 789 C C . PRO A 1 108 ? -3.987 2.489 -3.451 1.00 90.06 108 PRO A C 1
ATOM 791 O O . PRO A 1 108 ? -3.220 3.439 -3.614 1.00 90.06 108 PRO A O 1
ATOM 794 N N . LEU A 1 109 ? -3.619 1.345 -2.868 1.00 89.38 109 LEU A N 1
ATOM 795 C CA . LEU A 1 109 ? -2.237 1.081 -2.460 1.00 89.38 109 LEU A CA 1
ATOM 796 C C . LEU A 1 109 ? -1.326 0.873 -3.671 1.00 89.38 109 LEU A C 1
ATOM 798 O O . LEU A 1 109 ? -0.157 1.247 -3.647 1.00 89.38 109 LEU A O 1
ATOM 802 N N . LEU A 1 110 ? -1.872 0.290 -4.739 1.00 87.50 110 LEU A N 1
ATOM 803 C CA . LEU A 1 110 ? -1.192 0.136 -6.013 1.00 87.50 110 LEU A CA 1
ATOM 804 C C . LEU A 1 110 ? -2.042 0.771 -7.110 1.00 87.50 110 LEU A C 1
ATOM 806 O O . LEU A 1 110 ? -3.107 0.272 -7.467 1.00 87.50 110 LEU A O 1
ATOM 810 N N . GLN A 1 111 ? -1.551 1.875 -7.665 1.00 83.25 111 GLN A N 1
ATOM 811 C CA . GLN A 1 111 ? -2.169 2.548 -8.800 1.00 83.25 111 GLN A CA 1
ATOM 812 C C . GLN A 1 111 ? -1.122 2.755 -9.885 1.00 83.25 111 GLN A C 1
ATOM 814 O O . GLN A 1 111 ? -0.075 3.350 -9.644 1.00 83.25 111 GLN A O 1
ATOM 819 N N . ALA A 1 112 ? -1.420 2.296 -11.097 1.00 78.06 112 ALA A N 1
ATOM 820 C CA . ALA A 1 112 ? -0.526 2.456 -12.227 1.00 78.06 112 ALA A CA 1
ATOM 821 C C . ALA A 1 112 ? -1.292 2.869 -13.476 1.00 78.06 112 ALA A C 1
ATOM 823 O O . ALA A 1 112 ? -2.156 2.148 -13.966 1.00 78.06 112 ALA A O 1
ATOM 824 N N . SER A 1 113 ? -0.909 4.019 -14.018 1.00 69.56 113 SER A N 1
ATOM 825 C CA . SER A 1 113 ? -1.323 4.485 -15.340 1.00 69.56 113 SER A CA 1
ATOM 826 C C . SER A 1 113 ? -0.143 4.365 -16.293 1.00 69.56 113 SER A C 1
ATOM 828 O O . SER A 1 113 ? 0.276 5.333 -16.926 1.00 69.56 113 SER A O 1
ATOM 830 N N . LEU A 1 114 ? 0.447 3.174 -16.368 1.00 63.75 114 LEU A N 1
ATOM 831 C CA . LEU A 1 114 ? 1.406 2.889 -17.420 1.00 63.75 114 LEU A CA 1
ATOM 832 C C . LEU A 1 114 ? 0.576 2.759 -18.691 1.00 63.75 114 LEU A C 1
ATOM 834 O O . LEU A 1 114 ? -0.203 1.814 -18.837 1.00 63.75 114 LEU A O 1
ATOM 838 N N . LYS A 1 115 ? 0.703 3.724 -19.614 1.00 56.78 115 LYS A N 1
ATOM 839 C CA . LYS A 1 115 ? 0.286 3.480 -21.001 1.00 56.78 115 LYS A CA 1
ATOM 840 C C . LYS A 1 115 ? 0.845 2.103 -21.348 1.00 56.78 115 LYS A C 1
ATOM 842 O O . LYS A 1 115 ? 2.003 1.843 -21.037 1.00 56.78 115 LYS A O 1
ATOM 847 N N . LYS A 1 116 ? 0.024 1.198 -21.883 1.00 54.28 116 LYS A N 1
ATOM 848 C CA . LYS A 1 116 ? 0.462 -0.141 -22.283 1.00 54.28 116 LYS A CA 1
ATOM 849 C C . LYS A 1 116 ? 1.542 0.032 -23.346 1.00 54.28 116 LYS A 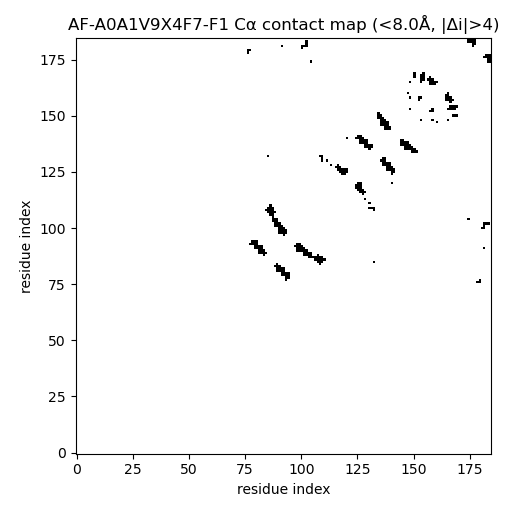C 1
ATOM 851 O O . LYS A 1 116 ? 1.237 0.109 -24.531 1.00 54.28 116 LYS A O 1
ATOM 856 N N . ILE A 1 117 ? 2.796 0.170 -22.932 1.00 54.31 117 ILE A N 1
ATOM 857 C CA . ILE A 1 117 ? 3.918 0.256 -23.850 1.00 54.31 117 ILE A CA 1
ATOM 858 C C . ILE A 1 117 ? 4.327 -1.183 -24.119 1.00 54.31 117 ILE A C 1
ATOM 860 O O . ILE A 1 117 ? 5.373 -1.654 -23.699 1.00 54.31 117 ILE A O 1
ATOM 864 N N . SER A 1 118 ? 3.434 -1.903 -24.802 1.00 53.09 118 SER A N 1
ATOM 865 C CA . SER A 1 118 ? 3.831 -3.069 -25.572 1.00 53.09 118 SER A CA 1
ATOM 866 C C . SER A 1 118 ? 4.640 -2.522 -26.740 1.00 53.09 118 SER A C 1
ATOM 868 O O . SER A 1 118 ? 4.071 -2.057 -27.730 1.00 53.09 118 SER A O 1
ATOM 870 N N . ARG A 1 119 ? 5.957 -2.466 -26.580 1.00 56.53 119 ARG A N 1
ATOM 871 C CA . ARG A 1 119 ? 6.857 -2.042 -27.644 1.00 56.53 119 ARG A CA 1
ATOM 872 C C . ARG A 1 119 ? 7.955 -3.071 -27.813 1.00 56.53 119 ARG A C 1
ATOM 874 O O . ARG A 1 119 ? 8.344 -3.724 -26.848 1.00 56.53 119 ARG A O 1
ATOM 881 N N . ASP A 1 120 ? 8.357 -3.177 -29.069 1.00 53.72 120 ASP A N 1
ATOM 882 C CA . ASP A 1 120 ? 9.431 -4.009 -29.573 1.00 53.72 120 ASP A CA 1
ATOM 883 C C . ASP A 1 120 ? 10.677 -3.861 -28.685 1.00 53.72 120 ASP A C 1
ATOM 885 O O . ASP A 1 120 ? 11.207 -2.760 -28.531 1.00 53.72 120 ASP A O 1
ATOM 889 N N . ASP A 1 121 ? 11.120 -4.951 -28.072 1.00 57.50 121 ASP A N 1
ATOM 890 C CA . ASP A 1 121 ? 12.278 -5.075 -27.177 1.00 57.50 121 ASP A CA 1
ATOM 891 C C . ASP A 1 121 ? 13.635 -4.888 -27.893 1.00 57.50 121 ASP A C 1
ATOM 893 O O . ASP A 1 121 ? 14.692 -5.206 -27.343 1.00 57.50 121 ASP A O 1
ATOM 897 N N . GLY A 1 122 ? 13.611 -4.404 -29.139 1.00 55.88 122 GLY A N 1
ATOM 898 C CA . GLY A 1 122 ? 14.767 -4.322 -30.028 1.00 55.88 122 GLY A CA 1
ATOM 899 C C . GLY A 1 122 ? 15.211 -5.678 -30.590 1.00 55.88 122 GLY A C 1
ATOM 900 O O . GLY A 1 122 ? 16.203 -5.731 -31.315 1.00 55.88 122 GLY A O 1
ATOM 901 N N . ARG A 1 123 ? 14.497 -6.770 -30.277 1.00 55.72 123 ARG A N 1
ATOM 902 C CA . ARG A 1 123 ? 14.718 -8.148 -30.753 1.00 55.72 123 ARG A CA 1
ATOM 903 C C . ARG A 1 123 ? 13.446 -8.797 -31.334 1.00 55.72 123 ARG A C 1
ATOM 905 O O . ARG A 1 123 ? 13.480 -9.994 -31.621 1.00 55.72 123 ARG A O 1
ATOM 912 N N . GLY A 1 124 ? 12.361 -8.048 -31.550 1.00 57.38 124 GLY A N 1
ATOM 913 C CA . GLY A 1 124 ? 11.114 -8.534 -32.154 1.00 57.38 124 GLY A CA 1
ATOM 914 C 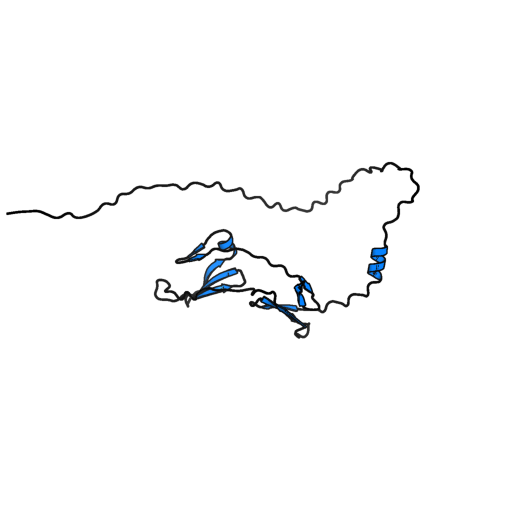C . GLY A 1 124 ? 9.989 -8.890 -31.167 1.00 57.38 124 GLY A C 1
ATOM 915 O O . GLY A 1 124 ? 9.025 -9.535 -31.584 1.00 57.38 124 GLY A O 1
ATOM 916 N N . GLY A 1 125 ? 10.097 -8.556 -29.873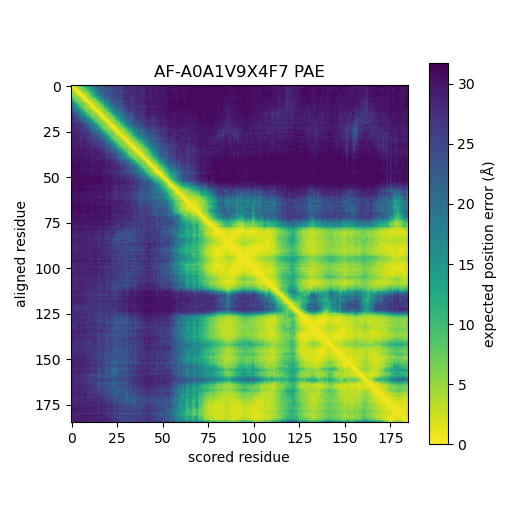 1.00 65.31 125 GLY A N 1
ATOM 917 C CA . GLY A 1 125 ? 9.172 -8.981 -28.807 1.00 65.31 125 GLY A CA 1
ATOM 918 C C . GLY A 1 125 ? 8.485 -7.840 -28.045 1.00 65.31 125 GLY A C 1
ATOM 919 O O . GLY A 1 125 ? 8.957 -6.713 -28.028 1.00 65.31 125 GLY A O 1
ATOM 920 N N . SER A 1 126 ? 7.358 -8.106 -27.373 1.00 72.00 126 SER A N 1
ATOM 921 C CA . SER A 1 126 ? 6.679 -7.120 -26.513 1.00 72.00 126 SER A CA 1
ATOM 922 C C . SER A 1 126 ? 6.972 -7.365 -25.034 1.00 72.00 126 SER A C 1
ATOM 924 O O . SER A 1 126 ? 6.651 -8.438 -24.523 1.00 72.00 126 SER A O 1
ATOM 926 N N . ALA A 1 127 ? 7.479 -6.358 -24.324 1.00 79.50 127 ALA A N 1
ATOM 927 C CA . ALA A 1 127 ? 7.646 -6.419 -22.873 1.00 79.50 127 ALA A CA 1
ATOM 928 C C . ALA A 1 127 ? 6.427 -5.856 -22.115 1.00 79.50 127 ALA A C 1
ATOM 930 O O . ALA A 1 127 ? 5.822 -4.864 -22.525 1.00 79.50 127 ALA A O 1
ATOM 931 N N . THR A 1 128 ? 6.075 -6.482 -20.991 1.00 84.62 128 THR A N 1
ATOM 932 C CA . THR A 1 128 ? 5.043 -6.020 -20.051 1.00 84.62 128 THR A CA 1
ATOM 933 C C . THR A 1 128 ? 5.702 -5.478 -18.794 1.00 84.62 128 THR A C 1
ATOM 935 O O . THR A 1 128 ? 6.498 -6.171 -18.169 1.00 84.62 128 THR A O 1
ATOM 938 N N . TYR A 1 129 ? 5.343 -4.258 -18.404 1.00 86.12 129 TYR A N 1
ATOM 939 C CA . TYR A 1 129 ? 5.834 -3.639 -17.176 1.00 86.12 129 TYR A CA 1
ATOM 940 C C . TYR A 1 129 ? 4.813 -3.820 -16.058 1.00 86.12 129 TYR A C 1
ATOM 942 O O . TYR A 1 129 ? 3.632 -3.523 -16.240 1.00 86.12 129 TYR A O 1
ATOM 950 N N . ILE A 1 130 ? 5.273 -4.333 -14.919 1.00 89.31 130 ILE A N 1
ATOM 951 C CA . ILE A 1 130 ? 4.437 -4.771 -13.803 1.00 89.31 130 ILE A CA 1
ATOM 952 C C . ILE A 1 130 ? 4.871 -3.996 -12.553 1.00 89.31 130 ILE A C 1
ATOM 954 O O . ILE A 1 130 ? 5.951 -4.256 -12.019 1.00 89.31 130 ILE A O 1
ATOM 958 N N . PRO A 1 131 ? 4.070 -3.024 -12.094 1.00 89.25 131 PRO A N 1
ATOM 959 C CA . PRO A 1 131 ? 4.306 -2.345 -10.831 1.00 89.25 131 PRO A CA 1
ATOM 960 C C . PRO A 1 131 ? 3.871 -3.245 -9.673 1.00 89.25 131 PRO A C 1
ATOM 962 O O . PRO A 1 131 ? 2.908 -4.004 -9.792 1.00 89.25 131 PRO A O 1
ATOM 965 N N . SER A 1 132 ? 4.569 -3.139 -8.549 1.00 89.56 132 SER A N 1
ATOM 966 C CA . SER A 1 132 ? 4.335 -3.963 -7.368 1.00 89.56 132 SER A CA 1
ATOM 967 C C . SER A 1 132 ? 4.196 -3.108 -6.107 1.00 89.56 132 SER A C 1
ATOM 969 O O . SER A 1 132 ? 4.686 -1.981 -6.032 1.00 89.56 132 SER A O 1
ATOM 971 N N . LEU A 1 133 ? 3.487 -3.648 -5.113 1.00 90.19 133 LEU A N 1
ATOM 972 C CA . LEU A 1 133 ? 3.189 -2.971 -3.849 1.00 90.19 133 LEU A CA 1
ATOM 973 C C . LEU A 1 133 ? 4.440 -2.739 -2.983 1.00 90.19 133 LEU A C 1
ATOM 975 O O . LEU A 1 133 ? 4.460 -1.829 -2.162 1.00 90.19 133 LEU A O 1
ATOM 979 N N . ASP A 1 134 ? 5.494 -3.529 -3.188 1.00 89.00 134 ASP A N 1
ATOM 980 C CA . ASP A 1 134 ? 6.807 -3.337 -2.557 1.00 89.00 134 ASP A CA 1
ATOM 981 C C . ASP A 1 134 ? 7.585 -2.135 -3.131 1.00 89.00 134 ASP A C 1
ATOM 983 O O . ASP A 1 134 ? 8.682 -1.828 -2.671 1.00 89.00 134 ASP A O 1
ATOM 987 N N . GLY A 1 135 ? 7.030 -1.451 -4.136 1.00 88.94 135 GLY A N 1
ATOM 988 C CA . GLY A 1 135 ? 7.662 -0.322 -4.808 1.00 88.94 135 GLY A CA 1
ATOM 989 C C . GLY A 1 135 ? 8.616 -0.723 -5.934 1.00 88.94 135 GLY A C 1
ATOM 990 O O . GLY A 1 135 ? 9.250 0.154 -6.520 1.00 88.94 135 GLY A O 1
ATOM 991 N N . SER A 1 136 ? 8.724 -2.010 -6.266 1.00 91.50 136 SER A N 1
ATOM 992 C CA . SER A 1 136 ? 9.508 -2.483 -7.409 1.00 91.50 136 SER A CA 1
ATOM 993 C C . SER A 1 136 ? 8.716 -2.364 -8.717 1.00 91.50 136 SER A C 1
ATOM 995 O O . SER A 1 136 ? 7.503 -2.591 -8.768 1.00 91.50 136 SER A O 1
ATOM 997 N N . LEU A 1 137 ? 9.413 -2.035 -9.806 1.00 89.50 137 LEU A N 1
ATOM 998 C CA . LEU A 1 137 ? 8.897 -2.088 -11.171 1.00 89.50 137 LEU A CA 1
ATOM 999 C C . LEU A 1 137 ? 9.607 -3.205 -11.928 1.00 89.50 137 LEU A C 1
ATOM 1001 O O . LEU A 1 137 ? 10.818 -3.147 -12.145 1.00 89.50 137 LEU A O 1
ATOM 1005 N N . TYR A 1 138 ? 8.838 -4.195 -12.364 1.00 90.81 138 TYR A N 1
ATOM 1006 C CA . TYR A 1 138 ? 9.348 -5.338 -13.107 1.00 90.81 138 TYR A CA 1
ATOM 1007 C C . TYR A 1 138 ? 9.064 -5.212 -14.595 1.00 90.81 138 TYR A C 1
ATOM 1009 O O . TYR A 1 138 ? 8.084 -4.588 -15.004 1.00 90.81 138 TYR A O 1
ATOM 1017 N N . LYS A 1 139 ? 9.883 -5.878 -15.402 1.00 87.94 139 LYS A N 1
ATOM 1018 C CA . LYS A 1 139 ? 9.631 -6.108 -16.821 1.00 87.94 139 LYS A CA 1
ATOM 1019 C C . LYS A 1 139 ? 9.600 -7.604 -17.088 1.00 87.94 139 LYS A C 1
ATOM 1021 O O . LYS A 1 139 ? 10.488 -8.337 -16.664 1.00 87.94 139 LYS A O 1
ATOM 1026 N N . PHE A 1 140 ? 8.573 -8.029 -17.808 1.00 87.94 140 PHE A N 1
ATOM 1027 C CA . PHE A 1 140 ? 8.380 -9.393 -18.265 1.00 87.94 140 PHE A CA 1
ATOM 1028 C C . PHE A 1 140 ? 8.363 -9.428 -19.793 1.00 87.94 140 PHE A C 1
ATOM 1030 O O . PHE A 1 140 ? 7.496 -8.815 -20.415 1.00 87.94 140 PHE A O 1
ATOM 1037 N N . ASP A 1 141 ? 9.309 -10.139 -20.401 1.00 85.25 141 ASP A N 1
ATOM 1038 C CA . ASP A 1 141 ? 9.438 -10.280 -21.863 1.00 85.25 141 ASP A CA 1
ATOM 1039 C C . ASP A 1 141 ? 8.769 -11.554 -22.419 1.00 85.25 141 ASP A C 1
ATOM 1041 O O . ASP A 1 141 ? 8.912 -11.886 -23.595 1.00 85.25 141 ASP A O 1
ATOM 1045 N N . GLY A 1 142 ? 8.037 -12.287 -21.575 1.00 85.19 142 GLY A N 1
ATOM 1046 C CA . GLY A 1 142 ? 7.460 -13.590 -21.912 1.00 85.19 142 GLY A CA 1
ATOM 1047 C C . GLY A 1 142 ? 8.317 -14.785 -21.484 1.00 85.19 142 GLY A C 1
ATOM 1048 O O . GLY A 1 142 ? 7.808 -15.905 -21.476 1.00 85.19 142 GLY A O 1
ATOM 1049 N N . LYS A 1 143 ? 9.586 -14.576 -21.106 1.00 88.38 143 LYS A N 1
ATOM 1050 C CA . LYS A 1 143 ? 10.516 -15.637 -20.676 1.00 88.38 143 LYS A CA 1
ATOM 1051 C C . LYS A 1 143 ? 11.108 -15.383 -19.295 1.00 88.38 143 LYS A C 1
ATOM 1053 O O . LYS A 1 143 ? 11.214 -16.315 -18.504 1.00 88.38 143 LYS A O 1
ATOM 1058 N N . GLN A 1 144 ? 11.490 -14.144 -19.011 1.00 89.75 144 GLN A N 1
ATOM 1059 C CA . GLN A 1 144 ? 12.173 -13.753 -17.780 1.00 89.75 144 GLN A CA 1
ATOM 1060 C C . GLN A 1 144 ? 11.540 -12.507 -17.166 1.00 89.75 144 GLN A C 1
ATOM 1062 O O . GLN A 1 144 ? 10.913 -11.698 -17.852 1.00 89.75 144 GLN A O 1
ATOM 1067 N N . ILE A 1 145 ? 11.716 -12.379 -15.852 1.00 91.75 145 ILE A N 1
ATOM 1068 C CA . ILE A 1 145 ? 11.316 -11.212 -15.071 1.00 91.75 145 ILE A CA 1
ATOM 1069 C C . ILE A 1 145 ? 12.590 -10.513 -14.602 1.00 91.75 145 ILE A C 1
ATOM 1071 O O . ILE A 1 145 ? 13.421 -11.132 -13.940 1.00 91.75 145 ILE A O 1
ATOM 1075 N N . GLU A 1 146 ? 12.721 -9.227 -14.919 1.00 92.00 146 GLU A N 1
ATOM 1076 C CA . GLU A 1 146 ? 13.825 -8.376 -14.465 1.00 92.00 146 GLU A CA 1
ATOM 1077 C C . GLU A 1 146 ? 13.311 -7.175 -13.662 1.00 92.00 146 GLU A C 1
ATOM 1079 O O . GLU A 1 146 ? 12.238 -6.637 -13.949 1.00 92.00 146 GLU A O 1
ATOM 1084 N N . VAL A 1 147 ? 14.068 -6.757 -12.640 1.00 92.12 147 VAL A N 1
ATOM 1085 C CA . VAL A 1 147 ? 13.801 -5.514 -11.900 1.00 92.12 147 VAL A CA 1
ATOM 1086 C C . VAL A 1 147 ? 14.346 -4.350 -12.718 1.00 92.12 147 VAL A C 1
ATOM 1088 O O . VAL A 1 147 ? 15.540 -4.290 -12.993 1.00 92.12 147 VAL A O 1
ATOM 1091 N N . VAL A 1 148 ? 13.471 -3.419 -13.090 1.00 89.50 148 VAL A N 1
ATOM 1092 C CA . VAL A 1 148 ? 13.824 -2.220 -13.865 1.00 89.50 148 VAL A CA 1
ATOM 1093 C C . VAL A 1 148 ? 14.216 -1.077 -12.938 1.00 89.50 148 VAL A C 1
ATOM 1095 O O . VAL A 1 148 ? 15.183 -0.366 -13.193 1.00 89.50 148 VAL A O 1
ATOM 1098 N N . ALA A 1 149 ? 13.447 -0.889 -11.866 1.00 89.94 149 ALA A N 1
ATOM 1099 C CA . ALA A 1 149 ? 13.665 0.157 -10.878 1.00 89.94 149 ALA A CA 1
ATOM 1100 C C . ALA A 1 149 ? 12.967 -0.191 -9.558 1.00 89.94 149 ALA A C 1
ATOM 1102 O O . ALA A 1 149 ? 12.006 -0.958 -9.536 1.00 89.94 149 ALA A O 1
ATOM 1103 N N . THR A 1 150 ? 13.419 0.423 -8.469 1.00 91.00 150 THR A N 1
ATOM 1104 C CA . THR A 1 150 ? 12.740 0.412 -7.163 1.00 91.00 150 THR A CA 1
ATOM 1105 C C . THR A 1 150 ? 12.349 1.828 -6.758 1.00 91.00 150 THR A C 1
ATOM 1107 O O . THR A 1 150 ? 13.019 2.785 -7.157 1.00 91.00 150 THR A O 1
ATOM 1110 N N . ALA A 1 151 ? 11.305 1.977 -5.941 1.00 89.69 151 ALA A N 1
ATOM 1111 C CA . ALA A 1 151 ? 10.854 3.269 -5.423 1.00 89.69 151 ALA A CA 1
ATOM 1112 C C . ALA A 1 151 ? 11.993 4.066 -4.765 1.00 89.69 151 ALA A C 1
ATOM 1114 O O . ALA A 1 151 ? 12.115 5.264 -5.006 1.00 89.69 151 ALA A O 1
ATOM 1115 N N . ASP A 1 152 ? 12.874 3.395 -4.016 1.00 88.38 152 ASP A N 1
ATOM 1116 C CA . ASP A 1 152 ? 14.050 4.035 -3.423 1.00 88.38 152 ASP A CA 1
ATOM 1117 C C . ASP A 1 152 ? 15.031 4.523 -4.497 1.00 88.38 152 ASP A C 1
ATOM 1119 O O . ASP A 1 152 ? 15.481 5.666 -4.435 1.00 88.38 152 ASP A O 1
ATOM 1123 N N . SER A 1 153 ? 15.320 3.712 -5.525 1.00 87.56 153 SER A N 1
ATOM 1124 C CA . SER A 1 153 ? 16.243 4.117 -6.596 1.00 87.56 153 SER A CA 1
ATOM 1125 C C . SER A 1 153 ? 15.771 5.375 -7.330 1.00 87.56 153 SER A C 1
ATOM 1127 O O . SER A 1 153 ? 16.565 6.291 -7.528 1.00 87.56 153 SER A O 1
ATOM 1129 N N . VAL A 1 154 ? 14.472 5.463 -7.650 1.00 89.19 154 VAL A N 1
ATOM 1130 C CA . VAL A 1 154 ? 13.897 6.606 -8.380 1.00 89.19 154 VAL A CA 1
ATOM 1131 C C . VAL A 1 154 ? 13.640 7.829 -7.495 1.00 89.19 154 VAL A C 1
ATOM 1133 O O . VAL A 1 154 ? 13.402 8.920 -8.012 1.00 89.19 154 VAL A O 1
ATOM 1136 N N . MET A 1 155 ? 13.669 7.656 -6.170 1.00 87.19 155 MET A N 1
ATOM 1137 C CA . MET A 1 155 ? 13.576 8.744 -5.197 1.00 87.19 155 MET A CA 1
ATOM 1138 C C . MET A 1 155 ? 14.914 9.479 -5.048 1.00 87.19 155 MET A C 1
ATOM 1140 O O . MET A 1 155 ? 14.922 10.702 -4.923 1.00 87.19 155 MET A O 1
ATOM 1144 N N . TYR A 1 156 ? 16.038 8.754 -5.046 1.00 85.38 156 TYR A N 1
ATOM 1145 C CA . TYR A 1 156 ? 17.369 9.356 -4.888 1.00 85.38 156 TYR A CA 1
ATOM 1146 C C . TYR A 1 156 ? 17.957 9.878 -6.201 1.00 85.38 156 TYR A C 1
ATOM 1148 O O . TYR A 1 156 ? 18.721 10.843 -6.185 1.00 85.38 156 TYR A O 1
ATOM 1156 N N . SER A 1 157 ? 17.627 9.260 -7.336 1.00 84.44 157 SER A N 1
ATOM 1157 C CA . SER A 1 157 ? 18.105 9.696 -8.647 1.00 84.44 157 SER A CA 1
ATOM 1158 C C . SER A 1 157 ? 17.124 9.328 -9.759 1.00 84.44 157 SER A C 1
ATOM 1160 O O . SER A 1 157 ? 16.225 8.513 -9.592 1.00 84.44 157 SER A O 1
ATOM 1162 N N . SER A 1 158 ? 17.269 9.961 -10.922 1.00 85.31 158 SER A N 1
ATOM 1163 C CA . SER A 1 158 ? 16.489 9.573 -12.101 1.00 85.31 158 SER A CA 1
ATOM 1164 C C . SER A 1 158 ? 17.101 8.329 -12.744 1.00 85.31 158 SER A C 1
ATOM 1166 O O . SER A 1 158 ? 18.301 8.303 -13.017 1.00 85.31 158 SER A O 1
ATOM 1168 N N . VAL A 1 159 ? 16.279 7.324 -13.046 1.00 85.25 159 VAL A N 1
ATOM 1169 C CA . VAL A 1 159 ? 16.721 6.094 -13.717 1.00 85.25 159 VAL A CA 1
ATOM 1170 C C . VAL A 1 159 ? 16.369 6.183 -15.195 1.00 85.25 159 VAL A C 1
ATOM 1172 O O . VAL A 1 159 ? 15.198 6.188 -15.574 1.00 85.25 159 VAL A O 1
ATOM 1175 N N . LYS A 1 160 ? 17.385 6.251 -16.057 1.00 83.31 160 LYS A N 1
ATOM 1176 C CA . LYS A 1 160 ? 17.188 6.216 -17.508 1.00 83.31 160 LYS A CA 1
ATOM 1177 C C . LYS A 1 160 ? 17.075 4.768 -17.979 1.00 83.31 160 LYS A C 1
ATOM 1179 O O . LYS A 1 160 ? 18.022 4.000 -17.879 1.00 83.31 160 LYS A O 1
ATOM 1184 N N . THR A 1 161 ? 15.923 4.435 -18.538 1.00 74.00 161 THR A N 1
ATOM 1185 C CA . THR A 1 161 ? 15.668 3.231 -19.334 1.00 74.00 161 THR A CA 1
ATOM 1186 C C . THR A 1 161 ? 15.493 3.673 -20.790 1.00 74.00 161 THR A C 1
ATOM 1188 O O . THR A 1 161 ? 15.024 4.777 -21.043 1.00 74.00 161 THR A O 1
ATOM 1191 N N . ASP A 1 162 ? 15.867 2.878 -21.785 1.00 74.25 162 ASP A N 1
ATOM 1192 C CA . ASP A 1 162 ? 15.506 3.212 -23.170 1.00 74.25 162 ASP A CA 1
ATOM 1193 C C . ASP A 1 162 ? 14.063 2.728 -23.425 1.00 74.25 162 ASP A C 1
ATOM 1195 O O . ASP A 1 162 ? 13.845 1.518 -23.317 1.00 74.25 162 ASP A O 1
ATOM 1199 N N . PRO A 1 163 ? 13.042 3.587 -23.669 1.00 73.44 163 PRO A N 1
ATOM 1200 C CA . PRO A 1 163 ? 13.064 5.024 -23.985 1.00 73.44 163 PRO A CA 1
ATOM 1201 C C . PRO A 1 163 ? 12.464 5.966 -22.904 1.00 73.44 163 PRO A C 1
ATOM 1203 O O . PRO A 1 163 ? 11.940 7.030 -23.242 1.00 73.44 163 PRO A O 1
ATOM 1206 N N . TRP A 1 164 ? 12.470 5.608 -21.613 1.00 77.62 164 TRP A N 1
ATOM 1207 C CA . TRP A 1 164 ? 11.882 6.424 -20.531 1.00 77.62 164 TRP A CA 1
ATOM 1208 C C . TRP A 1 164 ? 12.875 6.815 -19.452 1.00 77.62 164 TRP A C 1
ATOM 1210 O O . TRP A 1 164 ? 13.713 6.035 -19.019 1.00 77.62 164 TRP A O 1
ATOM 1220 N N . VAL A 1 165 ? 12.690 8.008 -18.910 1.00 84.88 165 VAL A N 1
ATOM 1221 C CA . VAL A 1 165 ? 13.323 8.384 -17.650 1.00 84.88 165 VAL A CA 1
ATOM 1222 C C . VAL A 1 165 ? 12.299 8.180 -16.544 1.00 84.88 165 VAL A C 1
ATOM 1224 O O . VAL A 1 165 ? 11.219 8.766 -16.579 1.00 84.88 165 VAL A O 1
ATOM 1227 N N . LEU A 1 166 ? 12.632 7.317 -15.592 1.00 86.31 166 LEU A N 1
ATOM 1228 C CA . LEU A 1 166 ? 11.851 7.094 -14.389 1.00 86.31 166 LEU A CA 1
ATOM 1229 C C . LEU A 1 166 ? 12.326 8.065 -13.313 1.00 86.31 166 LEU A C 1
ATOM 1231 O O . LEU A 1 166 ? 13.515 8.148 -13.003 1.00 86.31 166 LEU A O 1
ATOM 1235 N N . THR A 1 167 ? 11.374 8.785 -12.742 1.00 87.50 167 THR A N 1
ATOM 1236 C CA . THR A 1 167 ? 11.554 9.646 -11.577 1.00 87.50 167 THR A CA 1
ATOM 1237 C C . THR A 1 167 ? 10.509 9.256 -10.546 1.00 87.50 167 THR A C 1
ATOM 1239 O O . THR A 1 167 ? 9.447 8.732 -10.896 1.00 87.50 167 THR A O 1
ATOM 1242 N N . GLY A 1 168 ? 10.806 9.465 -9.270 1.00 85.94 168 GLY A N 1
ATOM 1243 C CA . GLY A 1 168 ? 9.911 9.044 -8.207 1.00 85.94 168 GLY A CA 1
ATOM 1244 C C . GLY A 1 168 ? 9.941 9.953 -6.997 1.00 85.94 168 GLY A C 1
ATOM 1245 O O . GLY A 1 168 ? 10.722 10.893 -6.886 1.00 85.94 168 GLY A O 1
ATOM 1246 N N . GLY A 1 169 ? 9.036 9.645 -6.081 1.00 84.75 169 GLY A N 1
ATOM 1247 C CA . GLY A 1 169 ? 8.910 10.284 -4.787 1.00 84.75 169 GLY A CA 1
ATOM 1248 C C . GLY A 1 169 ? 8.243 9.318 -3.821 1.00 84.75 169 GLY A C 1
ATOM 1249 O O . GLY A 1 169 ? 7.651 8.319 -4.235 1.00 84.75 169 GLY A O 1
ATOM 1250 N N . ARG A 1 170 ? 8.343 9.617 -2.528 1.00 86.62 170 ARG A N 1
ATOM 1251 C CA . ARG A 1 170 ? 7.719 8.827 -1.470 1.00 86.62 170 ARG A CA 1
ATOM 1252 C C . ARG A 1 170 ? 6.658 9.661 -0.773 1.00 86.62 170 ARG A C 1
ATOM 1254 O O . ARG A 1 170 ? 6.946 10.748 -0.281 1.00 86.62 170 ARG A O 1
ATOM 1261 N N . GLU A 1 171 ? 5.448 9.126 -0.722 1.00 86.06 171 GLU A N 1
ATOM 1262 C CA . GLU A 1 171 ? 4.323 9.699 0.009 1.00 86.06 171 GLU A CA 1
ATOM 1263 C C . GLU A 1 171 ? 3.975 8.758 1.164 1.00 86.06 171 GLU A C 1
ATOM 1265 O O . GLU A 1 171 ? 3.822 7.554 0.965 1.00 86.06 171 GLU A O 1
ATOM 1270 N N . THR A 1 172 ? 3.846 9.307 2.371 1.00 88.69 172 THR A N 1
ATOM 1271 C CA . THR A 1 172 ? 3.392 8.559 3.546 1.00 88.69 172 THR A CA 1
ATOM 1272 C C . THR A 1 172 ? 2.070 9.143 4.007 1.00 88.69 172 THR A C 1
ATOM 1274 O O . THR A 1 172 ? 1.984 10.338 4.289 1.00 88.69 172 THR A O 1
ATOM 1277 N N . LYS A 1 173 ? 1.048 8.293 4.123 1.00 87.69 173 LYS A N 1
ATOM 1278 C CA . LYS A 1 173 ? -0.268 8.665 4.640 1.00 87.69 173 LYS A CA 1
ATOM 1279 C C . LYS A 1 173 ? -0.562 7.869 5.906 1.00 87.69 173 LYS A C 1
ATOM 1281 O O . LYS A 1 173 ? -0.541 6.642 5.884 1.00 87.69 173 LYS A O 1
ATOM 1286 N N . THR A 1 174 ? -0.878 8.575 6.986 1.00 92.50 174 THR A N 1
ATOM 1287 C CA . THR A 1 174 ? -1.302 7.977 8.257 1.00 92.50 174 THR A CA 1
ATOM 1288 C C . THR A 1 174 ? -2.790 8.231 8.446 1.00 92.50 174 THR A C 1
ATOM 1290 O O . THR A 1 174 ? -3.245 9.362 8.292 1.00 92.50 174 THR A O 1
ATOM 1293 N N . LEU A 1 175 ? -3.547 7.183 8.767 1.00 92.38 175 LEU A N 1
ATOM 1294 C CA . LEU A 1 175 ? -4.986 7.249 9.016 1.00 92.38 175 LEU A CA 1
ATOM 1295 C C . LEU A 1 175 ? -5.288 6.699 10.409 1.00 92.38 175 LEU A C 1
ATOM 1297 O O . LEU A 1 175 ? -4.806 5.622 10.761 1.00 92.38 175 LEU A O 1
ATOM 1301 N N . GLY A 1 176 ? -6.099 7.417 11.186 1.00 94.56 176 GLY A N 1
ATOM 1302 C CA . GLY A 1 176 ? -6.691 6.887 12.408 1.00 94.56 176 GLY A CA 1
ATOM 1303 C C . GLY A 1 176 ? -7.986 6.162 12.071 1.00 94.56 176 GLY A C 1
ATOM 1304 O O . GLY A 1 176 ? -8.892 6.776 11.521 1.00 94.56 176 GLY A O 1
ATOM 1305 N N . ILE A 1 177 ? -8.090 4.871 12.386 1.00 94.25 177 ILE A N 1
ATOM 1306 C CA . ILE A 1 177 ? -9.328 4.102 12.202 1.00 94.25 177 ILE A CA 1
ATOM 1307 C C . ILE A 1 177 ? -9.864 3.710 13.574 1.00 94.25 177 ILE A C 1
ATOM 1309 O O . ILE A 1 177 ? -9.153 3.108 14.377 1.00 94.25 177 ILE A O 1
ATOM 1313 N N . ASP A 1 178 ? -11.125 4.044 13.844 1.00 93.44 178 ASP A N 1
ATOM 1314 C CA . ASP A 1 178 ? -11.828 3.561 15.028 1.00 93.44 178 ASP A CA 1
ATOM 1315 C C . ASP A 1 178 ? -12.019 2.036 14.913 1.00 93.44 178 ASP A C 1
ATOM 1317 O O . ASP A 1 178 ? -12.761 1.580 14.041 1.00 93.44 178 ASP A O 1
ATOM 1321 N N . PRO A 1 179 ? -11.393 1.225 15.783 1.00 91.31 179 PRO A N 1
ATOM 1322 C CA . PRO A 1 179 ? -11.397 -0.230 15.647 1.00 91.31 179 PRO A CA 1
ATOM 1323 C C . PRO A 1 179 ? -12.788 -0.856 15.793 1.00 91.31 179 PRO A C 1
ATOM 1325 O O . PRO A 1 179 ? -13.001 -1.975 15.331 1.00 91.31 179 PRO A O 1
ATOM 1328 N N . ARG A 1 180 ? -13.753 -0.166 16.416 1.00 91.50 180 ARG A N 1
ATOM 1329 C CA . ARG A 1 180 ? -15.120 -0.687 16.569 1.00 91.50 180 ARG A CA 1
ATOM 1330 C C . ARG A 1 180 ? -15.976 -0.432 15.343 1.00 91.50 180 ARG A C 1
ATOM 1332 O O . ARG A 1 180 ? -16.842 -1.241 15.030 1.00 91.50 180 ARG A O 1
ATOM 1339 N N . THR A 1 181 ? -15.776 0.713 14.697 1.00 93.81 181 THR A N 1
ATOM 1340 C CA . THR A 1 181 ? -16.691 1.204 13.656 1.00 93.81 181 THR A CA 1
ATOM 1341 C C . THR A 1 181 ? -16.078 1.225 12.262 1.00 93.81 181 THR A C 1
ATOM 1343 O O . THR A 1 181 ? -16.814 1.344 11.288 1.00 93.81 181 THR A O 1
ATOM 1346 N N . GLY A 1 182 ? -14.751 1.147 12.149 1.00 94.69 182 GLY A N 1
ATOM 1347 C CA . GLY A 1 182 ? -14.028 1.350 10.897 1.00 94.69 182 GLY A CA 1
ATOM 1348 C C . GLY A 1 182 ? -13.970 2.814 10.445 1.00 94.69 182 GLY A C 1
ATOM 1349 O O . GLY A 1 182 ? -13.446 3.098 9.372 1.00 94.69 182 GLY A O 1
ATOM 1350 N N . GLN A 1 183 ? -14.493 3.774 11.214 1.00 96.06 183 GLN A N 1
ATOM 1351 C CA . GLN A 1 183 ? -14.512 5.176 10.787 1.00 96.06 183 GLN A CA 1
ATOM 1352 C C . GLN A 1 183 ? -13.116 5.804 10.824 1.00 96.06 183 GLN A C 1
ATOM 1354 O O . GLN A 1 183 ? -12.399 5.669 11.817 1.00 96.06 183 GLN A O 1
ATOM 1359 N N . ILE A 1 184 ? -12.768 6.532 9.759 1.00 94.56 184 ILE A N 1
ATOM 1360 C CA . ILE A 1 184 ? -11.539 7.329 9.680 1.00 94.56 184 ILE A CA 1
ATOM 1361 C C . ILE A 1 184 ? -11.716 8.621 10.494 1.00 94.56 184 ILE A C 1
ATOM 1363 O O . ILE A 1 184 ? -12.748 9.283 10.359 1.00 94.56 184 ILE A O 1
ATOM 1367 N N . ARG A 1 185 ? -10.725 8.978 11.320 1.00 85.38 185 ARG A N 1
ATOM 1368 C CA . ARG A 1 185 ? -10.658 10.222 12.107 1.00 85.38 185 ARG A CA 1
ATOM 1369 C C . ARG A 1 185 ? -9.321 10.935 11.951 1.00 85.38 185 ARG A C 1
ATOM 1371 O O . ARG A 1 185 ? -8.306 10.241 11.707 1.00 85.38 185 ARG A O 1
#

Organism: NCBI:txid418985

Sequence (185 aa):
MPSSGPSHPDDVPGAFGSDVQDLPFAEATKYGSSRMDLQSSAGSRQTPPLSNSGAPAQLPDCSTIDRLRRLKPVEPLPELVLVSTADGQVTAVDGSGRVVWRTDTGRPLLQASLKKISRDDGRGGSATYIPSLDGSLYKFDGKQIEVVATADSVMYSSVKTDPWVLTGGRETKTLGIDPRTGQIR

Mean predicted aligned error: 18.61 Å

Nearest PDB structures (foldseek):
  3kif-assembly1_C  TM=2.990E-01  e=3.773E-02  synthetic construct
  8t2x-assembly1_Bg  TM=2.480E-01  e=9.243E-01  Saccharomyces cerevisiae
  8tid-assembly1_W  TM=1.998E-01  e=1.795E+00  Tetrahymena thermophila
  8y6q-assembly1_O  TM=3.393E-01  e=4.439E+00  Drosophila melanogaster

pLDDT: mean 70.6, std 22.95, range [29.11, 97.25]

Secondary structure (DSSP, 8-state):
----------------------------------------------PPP--------PPP-THHHHHHHHSPPPPPPPPEEEEE-TTSEEEEEETTS-EEEEEE-SS-SS---------B-SSS-B-EEEE-TTSEEEEE-SS-EEEEEEHHHHHHS-EEETTEEE----------B-TTT--B-

Radius of gyration: 34.16 Å; Cα contacts (8 Å, |Δi|>4): 183; chains: 1; bounding box: 56×51×129 Å

InterPro domains:
  IPR011047 Quinoprotein alcohol dehydrogenase-like superfamily [SSF50998] (81-184)
  IPR015943 WD40/YVTN repeat-like-containing domain superfamily [G3DSA:2.130.10.10] (78-185)

Solvent-accessible surface area (backbone atoms only — not comparable to full-atom values): 12769 Å² total; per-residue (Å²): 135,87,79,88,83,88,84,84,83,88,88,85,82,88,79,91,77,89,75,84,75,84,72,81,82,78,75,84,80,77,81,73,83,78,74,86,75,86,75,87,72,89,72,78,88,76,77,77,82,87,74,92,65,98,65,79,81,77,71,83,79,58,65,62,60,55,50,60,69,67,48,75,79,74,73,80,78,78,69,66,51,80,45,78,45,57,73,20,38,40,35,33,22,37,92,86,67,47,78,77,37,69,30,74,72,86,54,47,68,56,77,81,88,69,73,85,63,68,44,68,70,85,79,83,40,57,36,46,78,46,79,44,82,89,38,39,31,32,38,32,59,88,84,54,79,44,82,75,48,37,47,67,58,22,48,79,40,74,45,80,48,96,97,46,75,43,70,50,73,88,85,88,86,88,80,45,61,41,88,90,70,41,46,79,101